Protein AF-A0A4C2EC17-F1 (afdb_monomer_lite)

pLDDT: mean 86.05, std 15.47, range [36.88, 98.62]

Radius of gyration: 19.65 Å; chains: 1; bounding box: 47×46×48 Å

Secondary structure (DSSP, 8-state):
---SS-GGG--EEEEGGGHHHHHHHHSS--GGGEEEESS--HHHHHHHHHHHHHHHH-TT-EEEE--TT-EEE-----S----S---EEE-S---SS--HHHHHHHHHHS------S-EEEEHHHHHHHHHHH-HHHHHHHHHHHHHTTSTTHHHHHHHHHHHPPP--HIIIIITT-S--EEE---SEEE---SHHHHTTTS---TT------

Structure (mmCIF, N/CA/C/O backbone):
data_AF-A0A4C2EC17-F1
#
_entry.id   AF-A0A4C2EC17-F1
#
loop_
_atom_site.group_PDB
_atom_site.id
_atom_site.type_symbol
_atom_site.label_atom_id
_atom_site.label_alt_id
_atom_site.label_comp_id
_atom_site.label_asym_id
_atom_site.label_entity_id
_atom_site.label_seq_id
_atom_site.pdbx_PDB_ins_code
_atom_site.Cartn_x
_atom_site.Cartn_y
_atom_site.Cartn_z
_atom_site.occupancy
_atom_site.B_iso_or_equiv
_atom_site.auth_seq_id
_atom_site.auth_comp_id
_atom_site.auth_asym_id
_atom_site.auth_atom_id
_atom_site.pdbx_PDB_model_num
ATOM 1 N N . VAL A 1 1 ? -9.323 18.755 -19.123 1.00 51.75 1 VAL A N 1
ATOM 2 C CA . VAL A 1 1 ? -9.368 17.295 -18.881 1.00 51.75 1 VAL A CA 1
ATOM 3 C C . VAL A 1 1 ? -10.026 17.085 -17.531 1.00 51.75 1 VAL A C 1
ATOM 5 O O . VAL A 1 1 ? -9.545 17.656 -16.562 1.00 51.75 1 VAL A O 1
ATOM 8 N N . THR A 1 2 ? -11.154 16.378 -17.462 1.00 52.53 2 THR A N 1
ATOM 9 C CA . THR A 1 2 ? -11.767 16.012 -16.174 1.00 52.53 2 THR A CA 1
ATOM 10 C C . THR A 1 2 ? -10.858 14.987 -15.490 1.00 52.53 2 THR A C 1
ATOM 12 O O . THR A 1 2 ? -10.415 14.063 -16.179 1.00 52.53 2 THR A O 1
ATOM 15 N N . PRO A 1 3 ? -10.521 15.141 -14.198 1.00 69.00 3 PRO A N 1
ATOM 16 C CA . PRO A 1 3 ? -9.648 14.192 -13.517 1.00 69.00 3 PRO A CA 1
ATOM 17 C C . PRO A 1 3 ? -10.273 12.791 -13.516 1.00 69.00 3 PRO A C 1
ATOM 19 O O . PRO A 1 3 ? -11.484 12.648 -1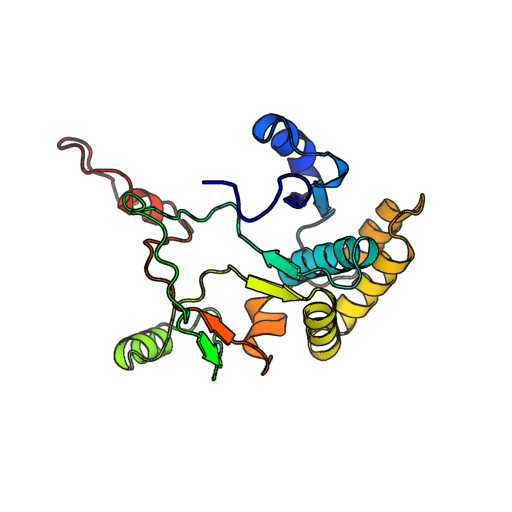3.352 1.00 69.00 3 PRO A O 1
ATOM 22 N N . LEU A 1 4 ? -9.440 11.765 -13.723 1.00 79.38 4 LEU A N 1
ATOM 23 C CA . LEU A 1 4 ? -9.872 10.362 -13.757 1.00 79.38 4 LEU A CA 1
ATOM 24 C C . LEU A 1 4 ? -10.453 9.914 -12.406 1.00 79.38 4 LEU A C 1
ATOM 26 O O . LEU A 1 4 ? -11.396 9.130 -12.372 1.00 79.38 4 LEU A O 1
ATOM 30 N N . ILE A 1 5 ? -9.898 10.435 -11.310 1.00 84.25 5 ILE A N 1
ATOM 31 C CA . ILE A 1 5 ? -10.312 10.160 -9.934 1.00 84.25 5 ILE A CA 1
ATOM 32 C C . ILE A 1 5 ? -10.918 11.442 -9.361 1.00 84.25 5 ILE A C 1
ATOM 34 O O . ILE A 1 5 ? -10.316 12.517 -9.432 1.00 84.25 5 ILE A O 1
ATOM 38 N N . LYS A 1 6 ? -12.130 11.341 -8.810 1.00 86.44 6 LYS A N 1
ATOM 39 C CA . LYS A 1 6 ? -12.780 12.458 -8.115 1.00 86.44 6 LYS A CA 1
ATOM 40 C C . LYS A 1 6 ? -12.026 12.788 -6.829 1.00 86.44 6 LYS A C 1
ATOM 42 O O . LYS A 1 6 ? -11.509 11.888 -6.178 1.00 86.44 6 LYS A O 1
ATOM 47 N N . LYS A 1 7 ? -12.030 14.060 -6.422 1.00 85.31 7 LYS A N 1
ATOM 48 C CA . LYS A 1 7 ? -11.335 14.516 -5.204 1.00 85.31 7 LYS A CA 1
ATOM 49 C C . LYS A 1 7 ? -11.776 13.769 -3.941 1.00 85.31 7 LYS A C 1
ATOM 51 O O . LYS A 1 7 ? -10.934 13.472 -3.106 1.00 85.31 7 LYS A O 1
ATOM 56 N N . GLU A 1 8 ? -13.059 13.420 -3.835 1.00 89.06 8 GLU A N 1
ATOM 57 C CA . GLU A 1 8 ? -13.610 12.638 -2.715 1.00 89.06 8 GLU A CA 1
ATOM 58 C C . GLU A 1 8 ? -12.998 11.230 -2.573 1.00 89.06 8 GLU A C 1
ATOM 60 O O . GLU A 1 8 ? -13.012 10.670 -1.481 1.00 89.06 8 GLU A O 1
ATOM 65 N N . ASN A 1 9 ? -12.391 10.700 -3.642 1.00 91.75 9 ASN A N 1
ATOM 66 C CA . ASN A 1 9 ? -11.747 9.385 -3.683 1.00 91.75 9 ASN A CA 1
ATOM 67 C C . ASN A 1 9 ? -10.211 9.476 -3.624 1.00 91.75 9 ASN A C 1
ATOM 69 O O . ASN A 1 9 ? -9.523 8.505 -3.938 1.00 91.75 9 ASN A O 1
ATOM 73 N N . ILE A 1 10 ? -9.665 10.644 -3.272 1.00 92.44 10 ILE A N 1
ATOM 74 C CA . ILE A 1 10 ? -8.232 10.830 -3.031 1.00 92.44 10 ILE A CA 1
ATOM 75 C C . ILE A 1 10 ? -7.994 10.753 -1.529 1.00 92.44 10 ILE A C 1
ATOM 77 O O . ILE A 1 10 ? -8.572 11.528 -0.765 1.00 92.44 10 ILE A O 1
ATOM 81 N N . TYR A 1 11 ? -7.122 9.828 -1.139 1.00 94.69 11 TYR A N 1
ATOM 82 C CA . TYR A 1 11 ? -6.753 9.546 0.240 1.00 94.69 11 TYR A CA 1
ATOM 83 C C . TYR A 1 11 ? -5.271 9.815 0.446 1.00 94.69 11 TYR A C 1
ATOM 85 O O . TYR A 1 11 ? -4.461 9.528 -0.433 1.00 94.69 11 TYR A O 1
ATOM 93 N N . VAL A 1 12 ? -4.925 10.343 1.616 1.00 95.00 12 VAL A N 1
ATOM 94 C CA . VAL A 1 12 ? -3.538 10.560 2.025 1.00 95.00 12 VAL A CA 1
ATOM 95 C C . VAL A 1 12 ? -3.278 9.736 3.265 1.00 95.00 12 VAL A C 1
ATOM 97 O O . VAL A 1 12 ? -4.005 9.842 4.250 1.00 95.00 12 VAL A O 1
ATOM 100 N N . VAL A 1 13 ? -2.238 8.917 3.208 1.00 95.00 13 VAL A N 1
ATOM 101 C CA . VAL A 1 13 ? -1.798 8.089 4.325 1.00 95.00 13 VAL A CA 1
ATOM 102 C C . VAL A 1 13 ? -0.466 8.638 4.785 1.00 95.00 13 VAL A C 1
ATOM 104 O O . VAL A 1 13 ? 0.431 8.847 3.973 1.00 95.00 13 VAL A O 1
ATOM 107 N N . THR A 1 14 ? -0.358 8.946 6.068 1.00 94.44 14 THR A N 1
ATOM 108 C CA . THR A 1 14 ? 0.831 9.598 6.612 1.00 94.44 14 THR A CA 1
ATOM 109 C C . THR A 1 14 ? 1.028 9.245 8.076 1.00 94.44 14 THR A C 1
ATOM 111 O O . THR A 1 14 ? 0.087 8.834 8.750 1.00 94.44 14 THR A O 1
ATOM 114 N N . ASN A 1 15 ? 2.211 9.509 8.626 1.00 92.75 15 ASN A N 1
ATOM 115 C CA . ASN A 1 15 ? 2.377 9.531 10.073 1.00 92.75 15 ASN A CA 1
ATOM 116 C C . ASN A 1 15 ? 1.493 10.620 10.719 1.00 92.75 15 ASN A C 1
ATOM 118 O O . ASN A 1 15 ? 1.342 11.721 10.170 1.00 92.75 15 ASN A O 1
ATOM 122 N N . LYS A 1 16 ? 0.940 10.315 11.900 1.00 90.44 16 LYS A N 1
ATOM 123 C CA . LYS A 1 16 ? 0.123 11.221 12.721 1.00 90.44 16 LYS A CA 1
ATOM 124 C C . LYS A 1 16 ? 0.768 12.599 12.932 1.00 90.44 16 LYS A C 1
ATOM 126 O O . LYS A 1 16 ? 0.052 13.598 12.904 1.00 90.44 16 LYS A O 1
ATOM 131 N N . GLU A 1 17 ? 2.092 12.673 13.055 1.00 91.06 17 GLU A N 1
ATOM 132 C CA . GLU A 1 17 ? 2.848 13.924 13.236 1.00 91.06 17 GLU A CA 1
ATOM 133 C C . GLU A 1 17 ? 2.733 14.902 12.053 1.00 91.06 17 GLU A C 1
ATOM 135 O O . GLU A 1 17 ? 2.845 16.116 12.231 1.00 91.06 17 GLU A O 1
ATOM 140 N N . TYR A 1 18 ? 2.480 14.404 10.839 1.00 89.56 18 TYR A N 1
ATOM 141 C CA . TYR A 1 18 ? 2.353 15.244 9.644 1.00 89.56 18 TYR A CA 1
ATOM 142 C C . TYR A 1 18 ? 0.909 15.659 9.344 1.00 89.56 18 TYR A C 1
ATOM 144 O O . TYR A 1 18 ? 0.694 16.480 8.453 1.00 89.56 18 TYR A O 1
ATOM 152 N N . LYS A 1 19 ? -0.085 15.142 10.084 1.00 89.38 19 LYS A N 1
ATOM 153 C CA . LYS A 1 19 ? -1.518 15.366 9.816 1.00 89.38 19 LYS A CA 1
ATOM 154 C C . LYS A 1 19 ? -1.858 16.848 9.648 1.00 89.38 19 LYS A C 1
ATOM 156 O O . LYS A 1 19 ? -2.549 17.218 8.701 1.00 89.38 19 LYS A O 1
ATOM 161 N N . ASP A 1 20 ? -1.367 17.694 10.548 1.00 88.50 20 ASP A N 1
ATOM 162 C CA . ASP A 1 20 ? -1.695 19.121 10.530 1.00 88.50 20 ASP A CA 1
ATOM 163 C C . ASP A 1 20 ? -0.957 19.876 9.420 1.00 88.50 20 ASP A C 1
ATOM 165 O O . ASP A 1 20 ? -1.546 20.751 8.789 1.00 88.50 20 ASP A O 1
ATOM 169 N N . LYS A 1 21 ? 0.282 19.484 9.097 1.00 88.50 21 LYS A N 1
ATOM 170 C CA . LYS A 1 21 ? 1.023 20.050 7.956 1.00 88.50 21 LYS A CA 1
ATOM 171 C C . LYS A 1 21 ? 0.325 19.739 6.634 1.00 88.50 21 LYS A C 1
ATOM 173 O O . LYS A 1 21 ? 0.105 20.641 5.834 1.00 88.50 21 LYS A O 1
ATOM 178 N N . ILE A 1 22 ? -0.120 18.495 6.455 1.00 87.25 22 ILE A N 1
ATOM 179 C CA . ILE A 1 22 ? -0.837 18.061 5.250 1.00 87.25 22 ILE A CA 1
ATOM 180 C C . ILE A 1 22 ? -2.148 18.828 5.073 1.00 87.25 22 ILE A C 1
ATOM 182 O O . ILE A 1 22 ? -2.483 19.215 3.957 1.00 87.25 22 ILE A O 1
ATOM 186 N N . LYS A 1 23 ? -2.885 19.104 6.156 1.00 85.06 23 LYS A N 1
ATOM 187 C CA . LYS A 1 23 ? -4.096 19.938 6.076 1.00 85.06 23 LYS A CA 1
ATOM 188 C C . LYS A 1 23 ? -3.791 21.351 5.580 1.00 85.06 23 LYS A C 1
ATOM 190 O O . LYS A 1 23 ? -4.560 21.886 4.786 1.00 85.06 23 LYS A O 1
ATOM 195 N N . VAL A 1 24 ? -2.684 21.941 6.036 1.00 85.62 24 VAL A N 1
ATOM 196 C CA . VAL A 1 24 ? -2.249 23.276 5.602 1.00 85.62 24 VAL A CA 1
ATOM 197 C C . VAL A 1 24 ? -1.838 23.267 4.129 1.00 85.62 24 VAL A C 1
ATOM 199 O O . VAL A 1 24 ? -2.255 24.148 3.382 1.00 85.62 24 VAL A O 1
ATOM 202 N N . GLU A 1 25 ? -1.067 22.269 3.697 1.00 86.19 25 GLU A N 1
ATOM 203 C CA . GLU A 1 25 ? -0.558 22.183 2.322 1.00 86.19 25 GLU A CA 1
ATOM 204 C C . GLU A 1 25 ? -1.642 21.815 1.302 1.00 86.19 25 GLU A C 1
ATOM 206 O O . GLU A 1 25 ? -1.700 22.395 0.218 1.00 86.19 25 GLU A O 1
ATOM 211 N N . LEU A 1 26 ? -2.526 20.871 1.640 1.00 82.62 26 LEU A N 1
ATOM 212 C CA . LEU A 1 26 ? -3.550 20.380 0.716 1.00 82.62 26 LEU A CA 1
ATOM 213 C C . LEU A 1 26 ? -4.837 21.209 0.738 1.00 82.62 26 LEU A C 1
ATOM 215 O O . LEU A 1 26 ? -5.601 21.127 -0.225 1.00 82.62 26 LEU A O 1
ATOM 219 N N . GLY A 1 27 ? -5.068 22.004 1.792 1.00 71.75 27 GLY A N 1
ATOM 220 C CA . GLY A 1 27 ? -6.112 23.029 1.947 1.00 71.75 27 GLY A CA 1
ATOM 221 C C . GLY A 1 27 ? -7.573 22.548 1.912 1.00 71.75 27 GLY A C 1
ATOM 222 O O . GLY A 1 27 ? -8.352 22.863 2.802 1.00 71.75 27 GLY A O 1
ATOM 223 N N . ASN A 1 28 ? -7.954 21.785 0.885 1.00 79.75 28 ASN A N 1
ATOM 224 C CA . ASN A 1 28 ? -9.315 21.363 0.545 1.00 79.75 28 ASN A CA 1
ATOM 225 C C . ASN A 1 28 ? -9.510 19.835 0.588 1.00 79.75 28 ASN A C 1
ATOM 227 O O . ASN A 1 28 ? -10.450 19.326 -0.025 1.00 79.75 28 ASN A O 1
ATOM 231 N N . ILE A 1 29 ? -8.613 19.083 1.231 1.00 85.19 29 ILE A N 1
ATOM 232 C CA . ILE A 1 29 ? -8.819 17.643 1.430 1.00 85.19 29 ILE A CA 1
ATOM 233 C C . ILE A 1 29 ? -9.803 17.413 2.584 1.00 85.19 29 ILE A C 1
ATOM 235 O O . ILE A 1 29 ? -9.710 18.067 3.622 1.00 85.19 29 ILE A O 1
ATOM 239 N N . ASP A 1 30 ? -10.743 16.482 2.408 1.00 89.00 30 ASP A N 1
ATOM 240 C CA . ASP A 1 30 ? -11.621 16.046 3.496 1.00 89.00 30 ASP A CA 1
ATOM 241 C C . ASP A 1 30 ? -10.758 15.444 4.624 1.00 89.00 30 ASP A C 1
ATOM 243 O O . ASP A 1 30 ? -9.965 14.534 4.358 1.00 89.00 30 ASP A O 1
ATOM 247 N N . PRO A 1 31 ? -10.877 15.903 5.884 1.00 87.81 31 PRO A N 1
ATOM 248 C CA . PRO A 1 31 ? -10.168 15.297 7.008 1.00 87.81 31 PRO A CA 1
ATOM 249 C C . PRO A 1 31 ? -10.391 13.782 7.146 1.00 87.81 31 PRO A C 1
ATOM 251 O O . PRO A 1 31 ? -9.484 13.084 7.600 1.00 87.81 31 PRO A O 1
ATOM 254 N N . ASN A 1 32 ? -11.548 13.265 6.715 1.00 88.94 32 ASN A N 1
ATOM 255 C CA . ASN A 1 32 ? -11.872 11.833 6.701 1.00 88.94 32 ASN A CA 1
ATOM 256 C C . ASN A 1 32 ? -11.122 11.043 5.618 1.00 88.94 32 ASN A C 1
ATOM 258 O O . ASN A 1 32 ? -11.180 9.806 5.605 1.00 88.94 32 ASN A O 1
ATOM 262 N N . ASN A 1 33 ? -10.437 11.744 4.711 1.00 93.50 33 ASN A N 1
ATOM 263 C CA . ASN A 1 33 ? -9.577 11.169 3.685 1.00 93.50 33 ASN A CA 1
ATOM 264 C C . ASN A 1 33 ? -8.093 11.167 4.082 1.00 93.50 33 ASN A C 1
ATOM 266 O O . ASN A 1 33 ? -7.257 10.716 3.301 1.00 93.50 33 ASN A O 1
ATOM 270 N N . ILE A 1 34 ? -7.757 11.641 5.286 1.00 93.69 34 ILE A N 1
ATOM 271 C CA . ILE A 1 34 ? -6.401 11.568 5.832 1.00 93.69 34 ILE A CA 1
ATOM 272 C C . ILE A 1 34 ? -6.339 10.406 6.823 1.00 93.69 34 ILE A C 1
ATOM 274 O O . ILE A 1 34 ? -6.852 10.495 7.941 1.00 93.69 34 ILE A O 1
ATOM 278 N N . PHE A 1 35 ? -5.700 9.313 6.422 1.00 95.00 35 PHE A N 1
ATOM 279 C CA . PHE A 1 35 ? -5.433 8.177 7.294 1.00 95.00 35 PHE A CA 1
ATOM 280 C C . PHE A 1 35 ? -4.095 8.387 7.993 1.00 95.00 35 PHE A C 1
ATOM 282 O O . PHE A 1 35 ? -3.075 8.640 7.356 1.00 95.00 35 PHE A O 1
ATOM 289 N N . THR A 1 36 ? -4.102 8.305 9.319 1.00 94.75 36 THR A N 1
ATOM 290 C CA . THR A 1 36 ? -2.893 8.495 10.117 1.00 94.75 36 THR A CA 1
ATOM 291 C C . THR A 1 36 ? -2.369 7.177 10.643 1.00 94.75 36 THR A C 1
ATOM 293 O O . THR A 1 36 ? -3.087 6.454 11.329 1.00 94.75 36 THR A O 1
ATOM 296 N N . GLU A 1 37 ? -1.102 6.912 10.369 1.00 96.25 37 GLU A N 1
ATOM 297 C CA . GLU A 1 37 ? -0.340 5.826 10.959 1.00 96.25 37 GLU A CA 1
ATOM 298 C C . GLU A 1 37 ? 0.297 6.313 12.267 1.00 96.25 37 GLU A C 1
ATOM 300 O O . GLU A 1 37 ? 0.905 7.391 12.291 1.00 96.25 37 GLU A O 1
ATOM 305 N N . PRO A 1 38 ? 0.181 5.552 13.364 1.00 95.62 38 PRO A N 1
ATOM 306 C CA . PRO A 1 38 ? 0.780 5.946 14.635 1.00 95.62 38 PRO A CA 1
ATOM 307 C C . PRO A 1 38 ? 2.299 5.763 14.653 1.00 95.62 38 PRO A C 1
ATOM 309 O O . PRO A 1 38 ? 3.005 6.445 15.390 1.00 95.62 38 PRO A O 1
ATOM 312 N N . GLN A 1 39 ? 2.812 4.843 13.837 1.00 94.31 39 GLN A N 1
ATOM 313 C CA . GLN A 1 39 ? 4.228 4.520 13.712 1.00 94.31 39 GLN A CA 1
ATOM 314 C C . GLN A 1 39 ? 4.528 4.164 12.257 1.00 94.31 39 GLN A C 1
ATOM 316 O O . GLN A 1 39 ? 3.678 3.595 11.574 1.00 94.31 39 GLN A O 1
ATOM 321 N N . ASN A 1 40 ? 5.745 4.452 11.791 1.00 93.69 40 ASN A N 1
ATOM 322 C CA . ASN A 1 40 ? 6.182 3.971 10.484 1.00 93.69 40 ASN A CA 1
ATOM 323 C C . ASN A 1 40 ? 6.462 2.459 10.562 1.00 93.69 40 ASN A C 1
ATOM 325 O O . ASN A 1 40 ? 7.351 2.025 11.296 1.00 93.69 40 ASN A O 1
ATOM 329 N N . LYS A 1 41 ? 5.682 1.671 9.814 1.00 95.81 41 LYS A N 1
ATOM 330 C CA . LYS A 1 41 ? 5.791 0.207 9.706 1.00 95.81 41 LYS A CA 1
ATOM 331 C C . LYS A 1 41 ? 5.938 -0.245 8.251 1.00 95.81 41 LYS A C 1
ATOM 333 O O . LYS A 1 41 ? 5.503 -1.347 7.906 1.00 95.81 41 LYS A O 1
ATOM 338 N N . GLU A 1 42 ? 6.570 0.593 7.428 1.00 95.38 42 GLU A N 1
ATOM 339 C CA . GLU A 1 42 ? 6.826 0.364 6.002 1.00 95.38 42 GLU A CA 1
ATOM 340 C C . GLU A 1 42 ? 5.555 0.238 5.134 1.00 95.38 42 GLU A C 1
ATOM 342 O O . GLU A 1 42 ? 4.411 0.292 5.595 1.00 95.38 42 GLU A O 1
ATOM 347 N N . THR A 1 43 ? 5.758 0.092 3.822 1.00 96.19 43 THR A N 1
ATOM 348 C CA . THR A 1 43 ? 4.696 0.237 2.816 1.00 96.19 43 THR A CA 1
ATOM 349 C C . THR A 1 43 ? 3.646 -0.875 2.826 1.00 96.19 43 THR A C 1
ATOM 351 O O . THR A 1 43 ? 2.500 -0.610 2.463 1.00 96.19 43 THR A O 1
ATOM 354 N N . ALA A 1 44 ? 3.965 -2.103 3.263 1.00 97.56 44 ALA A N 1
ATOM 355 C CA . ALA A 1 44 ? 2.957 -3.169 3.317 1.00 97.56 44 ALA A CA 1
ATOM 356 C C . ALA A 1 44 ? 1.862 -2.863 4.347 1.00 97.56 44 ALA A C 1
ATOM 358 O O . ALA A 1 44 ? 0.682 -3.104 4.085 1.00 97.56 44 ALA A O 1
ATOM 359 N N . THR A 1 45 ? 2.251 -2.301 5.494 1.00 97.94 45 THR A N 1
ATOM 360 C CA . TH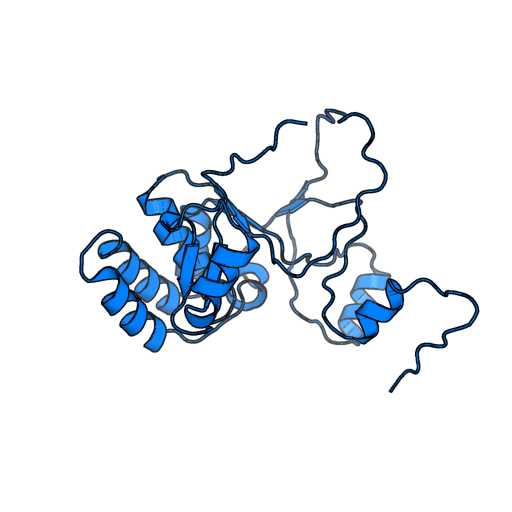R A 1 45 ? 1.326 -1.922 6.567 1.00 97.94 45 THR A CA 1
ATOM 361 C C . THR A 1 45 ? 0.461 -0.742 6.144 1.00 97.94 45 THR A C 1
ATOM 363 O O . THR A 1 45 ? -0.760 -0.820 6.251 1.00 97.94 45 THR A O 1
ATOM 366 N N . CYS A 1 46 ? 1.073 0.292 5.562 1.00 97.62 46 CYS A N 1
ATOM 367 C CA . CYS A 1 46 ? 0.385 1.469 5.031 1.00 97.62 46 CYS A CA 1
ATOM 368 C C . CYS A 1 46 ? -0.685 1.100 3.979 1.00 97.62 46 CYS A C 1
ATOM 370 O O . CYS A 1 46 ? -1.851 1.508 4.071 1.00 97.62 46 CYS A O 1
ATOM 372 N N . ILE A 1 47 ? -0.322 0.250 3.008 1.00 98.06 47 ILE A N 1
ATOM 373 C CA . ILE A 1 47 ? -1.253 -0.250 1.982 1.00 98.06 47 ILE A CA 1
ATOM 374 C C . ILE A 1 47 ? -2.337 -1.128 2.613 1.00 98.06 47 ILE A C 1
ATOM 376 O O . ILE A 1 47 ? -3.508 -1.003 2.256 1.00 98.06 47 ILE A O 1
ATOM 380 N N . GLY A 1 48 ? -1.970 -1.990 3.564 1.00 98.19 48 GLY A N 1
ATOM 381 C CA . GLY A 1 48 ? -2.905 -2.849 4.285 1.00 98.19 48 GLY A CA 1
ATOM 382 C C . GLY A 1 48 ? -3.952 -2.065 5.080 1.00 98.19 48 GLY A C 1
ATOM 383 O O . GLY A 1 48 ? -5.144 -2.344 4.944 1.00 98.19 48 GLY A O 1
ATOM 384 N N . LEU A 1 49 ? -3.528 -1.054 5.848 1.00 98.25 49 LEU A N 1
ATOM 385 C CA . LEU A 1 49 ? -4.415 -0.162 6.603 1.00 98.25 49 LEU A CA 1
ATOM 386 C C . LEU A 1 49 ? -5.385 0.560 5.661 1.00 98.25 49 LEU A C 1
ATOM 388 O O . LEU A 1 49 ? -6.588 0.643 5.915 1.00 98.25 49 LEU A O 1
ATOM 392 N N . SER A 1 50 ? -4.862 1.052 4.540 1.00 98.00 50 SER A N 1
ATOM 393 C CA . SER A 1 50 ? -5.666 1.716 3.515 1.00 98.00 50 SER A CA 1
ATOM 394 C C . SER A 1 50 ? -6.691 0.768 2.901 1.00 98.00 50 SER A C 1
ATOM 396 O O . SER A 1 50 ? -7.852 1.140 2.744 1.00 98.00 50 SER A O 1
ATOM 398 N N . ALA A 1 51 ? -6.295 -0.475 2.614 1.00 98.31 51 ALA A N 1
ATOM 399 C CA . ALA A 1 51 ? -7.183 -1.487 2.060 1.00 98.31 51 ALA A CA 1
ATOM 400 C C . ALA A 1 51 ? -8.339 -1.815 3.009 1.00 98.31 51 ALA A C 1
ATOM 402 O O . ALA A 1 51 ? -9.482 -1.828 2.562 1.00 98.31 51 ALA A O 1
ATOM 403 N N . VAL A 1 52 ? -8.088 -2.013 4.309 1.00 98.12 52 VAL A N 1
ATOM 404 C CA . VAL A 1 52 ? -9.173 -2.297 5.268 1.00 98.12 52 VAL A CA 1
ATOM 405 C C . VAL A 1 52 ? -10.118 -1.106 5.450 1.00 98.12 52 VAL A C 1
ATOM 407 O O . VAL A 1 52 ? -11.335 -1.293 5.482 1.00 98.12 52 VAL A O 1
ATOM 410 N N . LYS A 1 53 ? -9.589 0.125 5.487 1.00 97.25 53 LYS A N 1
ATOM 411 C CA . LYS A 1 53 ? -10.398 1.352 5.579 1.00 97.25 53 LYS A CA 1
ATOM 412 C C . LYS A 1 53 ? -11.268 1.575 4.351 1.00 97.25 53 LYS A C 1
ATOM 414 O O . LYS A 1 53 ? -12.433 1.943 4.492 1.00 97.25 53 LYS A O 1
ATOM 419 N N . LEU A 1 54 ? -10.727 1.341 3.159 1.00 96.62 54 LEU A N 1
ATOM 420 C CA . LEU A 1 54 ? -11.481 1.486 1.918 1.00 96.62 54 LEU A CA 1
ATOM 421 C C . LEU A 1 54 ? -12.496 0.362 1.738 1.00 96.62 54 LEU A C 1
ATOM 423 O O . LEU A 1 54 ? -13.626 0.651 1.366 1.00 96.62 54 LEU A O 1
ATOM 427 N N . LEU A 1 55 ? -12.154 -0.878 2.096 1.00 96.00 55 LEU A N 1
ATOM 428 C CA . LEU A 1 55 ? -13.070 -2.015 1.985 1.00 96.00 55 LEU A CA 1
ATOM 429 C C . LEU A 1 55 ? -14.314 -1.863 2.877 1.00 96.00 55 LEU A C 1
ATOM 431 O O . LEU A 1 55 ? -15.400 -2.290 2.500 1.00 96.00 55 LEU A O 1
ATOM 435 N N .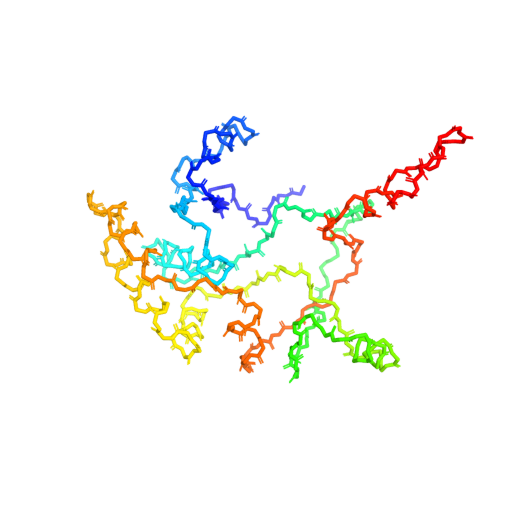 LYS A 1 56 ? -14.177 -1.210 4.042 1.00 94.62 56 LYS A N 1
ATOM 436 C CA . LYS A 1 56 ? -15.313 -0.879 4.923 1.00 94.62 56 LYS A CA 1
ATOM 437 C C . LYS A 1 56 ? -16.286 0.114 4.269 1.00 94.62 56 LYS A C 1
ATOM 439 O O . LYS A 1 56 ? -17.470 0.111 4.591 1.00 94.62 56 LYS A O 1
ATOM 444 N N . ARG A 1 57 ? -15.784 0.975 3.376 1.00 93.12 57 ARG A N 1
ATOM 445 C CA . ARG A 1 57 ? -16.562 2.005 2.666 1.00 93.12 57 ARG A CA 1
ATOM 446 C C . ARG A 1 57 ? -17.137 1.486 1.349 1.00 93.12 57 ARG A C 1
ATOM 448 O O . ARG A 1 57 ? -18.262 1.828 1.004 1.00 93.12 57 ARG A O 1
ATOM 455 N N . ASP A 1 58 ? -16.364 0.677 0.634 1.00 94.56 58 ASP A N 1
ATOM 456 C CA . ASP A 1 58 ? -16.705 0.100 -0.660 1.00 94.56 58 ASP A CA 1
ATOM 457 C C . ASP A 1 58 ? -16.123 -1.318 -0.766 1.00 94.56 58 ASP A C 1
ATOM 459 O O . ASP A 1 58 ? -14.907 -1.512 -0.832 1.00 94.56 58 ASP A O 1
ATOM 463 N N . GLY A 1 59 ? -17.006 -2.320 -0.801 1.00 93.44 59 GLY A N 1
ATOM 464 C CA . GLY A 1 59 ? -16.624 -3.733 -0.881 1.00 93.44 59 GLY A CA 1
ATOM 465 C C . GLY A 1 59 ? -15.895 -4.116 -2.174 1.00 93.44 59 GLY A C 1
ATOM 466 O O . GLY A 1 59 ? -15.193 -5.127 -2.192 1.00 93.44 59 GLY A O 1
ATOM 467 N N . ASP A 1 60 ? -16.007 -3.296 -3.223 1.00 93.81 60 ASP A N 1
ATOM 468 C CA . ASP A 1 60 ? -15.362 -3.502 -4.522 1.00 93.81 60 ASP A CA 1
ATOM 469 C C . ASP A 1 60 ? -14.201 -2.519 -4.771 1.00 93.81 60 ASP A C 1
ATOM 471 O O . ASP A 1 60 ? -13.712 -2.398 -5.900 1.00 93.81 60 ASP A O 1
ATOM 475 N N . ALA A 1 61 ? -13.718 -1.845 -3.718 1.00 95.88 61 ALA A N 1
ATOM 476 C CA . ALA A 1 61 ? -12.708 -0.797 -3.813 1.00 95.88 61 ALA A CA 1
ATOM 477 C C . ALA A 1 61 ? -11.472 -1.212 -4.634 1.00 95.88 61 ALA A C 1
ATOM 479 O O . ALA A 1 61 ? -10.779 -2.198 -4.344 1.00 95.88 61 ALA A O 1
ATOM 480 N N . VAL A 1 62 ? -11.145 -0.382 -5.629 1.00 95.94 62 VAL A N 1
ATOM 481 C CA . VAL A 1 62 ? -9.882 -0.423 -6.373 1.00 95.94 62 VAL A CA 1
ATOM 482 C C . VAL A 1 62 ? -9.023 0.758 -5.942 1.00 95.94 62 VAL A C 1
ATOM 484 O O . VAL A 1 62 ? -9.432 1.913 -6.016 1.00 95.94 62 VAL A O 1
ATOM 487 N N . MET A 1 63 ? -7.812 0.451 -5.500 1.00 96.50 63 MET A N 1
ATOM 488 C CA . MET A 1 63 ? -6.842 1.392 -4.970 1.00 96.50 63 MET A CA 1
ATOM 489 C C . MET A 1 63 ? -5.759 1.663 -6.001 1.00 96.50 63 MET A C 1
ATOM 491 O O . MET A 1 63 ? -5.179 0.724 -6.547 1.00 96.50 63 MET A O 1
ATOM 495 N N . VAL A 1 64 ? -5.447 2.939 -6.205 1.00 95.81 64 VAL A N 1
ATOM 496 C CA . VAL A 1 64 ? -4.240 3.382 -6.906 1.00 95.81 64 VAL A CA 1
ATOM 497 C C . VAL A 1 64 ? -3.294 3.943 -5.851 1.00 95.81 64 VAL A C 1
ATOM 499 O O . VAL A 1 64 ? -3.609 4.939 -5.206 1.00 95.81 64 VAL A O 1
ATOM 502 N N . VAL A 1 65 ? -2.169 3.268 -5.641 1.00 96.25 65 VAL A N 1
ATOM 503 C CA . VAL A 1 65 ? -1.156 3.626 -4.646 1.00 96.25 65 VAL A CA 1
ATOM 504 C C . VAL A 1 65 ? -0.047 4.392 -5.352 1.00 96.25 65 VAL A C 1
ATOM 506 O O . VAL A 1 65 ? 0.588 3.854 -6.259 1.00 96.25 65 VAL A O 1
ATOM 509 N N . LEU A 1 66 ? 0.163 5.641 -4.938 1.00 93.31 66 LEU A N 1
ATOM 510 C CA . LEU A 1 66 ? 1.140 6.561 -5.517 1.00 93.31 66 LEU A CA 1
ATOM 511 C C . LEU A 1 66 ? 2.019 7.133 -4.397 1.00 93.31 66 LEU A C 1
ATOM 513 O O . LEU A 1 66 ? 1.469 7.738 -3.473 1.00 93.31 66 LEU A O 1
ATOM 517 N N . PRO A 1 67 ? 3.349 6.972 -4.464 1.00 91.62 67 PRO A N 1
ATOM 518 C CA . PRO A 1 67 ? 4.264 7.696 -3.586 1.00 91.62 67 PRO A CA 1
ATOM 519 C C . PRO A 1 67 ? 4.187 9.206 -3.839 1.00 91.62 67 PRO A C 1
ATOM 521 O O . PRO A 1 67 ? 3.982 9.646 -4.973 1.00 91.62 67 PRO A O 1
ATOM 524 N N . SER A 1 68 ? 4.306 10.002 -2.778 1.00 86.62 68 SER A N 1
ATOM 525 C CA . SER A 1 68 ? 4.134 11.462 -2.832 1.00 86.62 68 SER A CA 1
ATOM 526 C C . SER A 1 68 ? 5.387 12.227 -3.268 1.00 86.62 68 SER A C 1
ATOM 528 O O . SER A 1 68 ? 5.315 13.428 -3.504 1.00 86.62 68 SER A O 1
ATOM 530 N N . ASP A 1 69 ? 6.527 11.549 -3.327 1.00 82.75 69 ASP A N 1
ATOM 531 C CA . ASP A 1 69 ? 7.875 12.088 -3.525 1.00 82.75 69 ASP A CA 1
ATOM 532 C C . ASP A 1 69 ? 8.453 11.804 -4.921 1.00 82.75 69 ASP A C 1
ATOM 534 O O . ASP A 1 69 ? 9.582 12.187 -5.217 1.00 82.75 69 ASP A O 1
ATOM 538 N N . HIS A 1 70 ? 7.669 11.194 -5.811 1.00 84.44 70 HIS A N 1
ATOM 539 C CA . HIS A 1 70 ? 8.076 10.979 -7.197 1.00 84.44 70 HIS A CA 1
ATOM 540 C C . HIS A 1 70 ? 7.888 12.226 -8.056 1.00 84.44 70 HIS A C 1
ATOM 542 O O . HIS A 1 70 ? 6.879 12.931 -7.965 1.00 84.44 70 HIS A O 1
ATOM 548 N N . HIS A 1 71 ? 8.818 12.422 -8.990 1.00 79.38 71 HIS A N 1
ATOM 549 C CA . HIS A 1 71 ? 8.687 13.425 -10.039 1.00 79.38 71 HIS A CA 1
ATOM 550 C C . HIS A 1 71 ? 8.344 12.757 -11.366 1.00 79.38 71 HIS A C 1
ATOM 552 O O . HIS A 1 71 ? 9.050 11.869 -11.845 1.00 79.38 71 HIS A O 1
ATOM 558 N N . ILE A 1 72 ? 7.222 13.178 -11.947 1.00 78.00 72 ILE A N 1
ATOM 559 C CA . ILE A 1 72 ? 6.733 12.700 -13.240 1.00 78.00 72 ILE A CA 1
ATOM 560 C C . ILE A 1 72 ? 6.609 13.912 -14.153 1.00 78.00 72 ILE A C 1
ATOM 562 O O . ILE A 1 72 ? 5.745 14.771 -13.949 1.00 78.00 72 ILE A O 1
ATOM 566 N N . GLU A 1 73 ? 7.460 13.978 -15.174 1.00 72.75 73 GLU A N 1
ATOM 567 C CA . GLU A 1 73 ? 7.372 15.032 -16.179 1.00 72.75 73 GLU A CA 1
ATOM 568 C C . GLU A 1 73 ? 6.401 14.623 -17.274 1.00 72.75 73 GLU A C 1
ATOM 570 O O . GLU A 1 73 ? 6.542 13.585 -17.922 1.00 72.75 73 GLU A O 1
ATOM 575 N N . ASN A 1 74 ? 5.416 15.482 -17.512 1.00 62.19 74 ASN A N 1
ATOM 576 C CA . ASN A 1 74 ? 4.614 15.398 -18.714 1.00 62.19 74 ASN A CA 1
ATOM 577 C C . ASN A 1 74 ? 5.283 16.262 -19.784 1.00 62.19 74 ASN A C 1
ATOM 579 O O . ASN A 1 74 ? 5.238 17.492 -19.701 1.00 62.19 74 ASN A O 1
ATOM 583 N N . GLU A 1 75 ? 5.819 15.646 -20.841 1.00 53.69 75 GLU A N 1
ATOM 584 C CA . GLU A 1 75 ? 5.886 16.362 -22.117 1.00 53.69 75 GLU A CA 1
ATOM 585 C C . GLU A 1 75 ? 4.477 16.882 -22.445 1.00 53.69 75 GLU A C 1
ATOM 587 O O . GLU A 1 75 ? 3.485 16.247 -22.074 1.00 53.69 75 GLU A O 1
ATOM 592 N N . LYS A 1 76 ? 4.372 18.058 -23.087 1.00 52.69 76 LYS A N 1
ATOM 593 C CA . LYS A 1 76 ? 3.095 18.707 -23.444 1.00 52.69 76 LYS A CA 1
ATOM 594 C C . LYS A 1 76 ? 2.073 17.657 -23.886 1.00 52.69 76 LYS A C 1
ATOM 596 O O . LYS A 1 76 ? 2.163 17.151 -25.002 1.00 52.69 76 LYS A O 1
ATOM 601 N N . MET A 1 77 ? 1.117 17.337 -23.009 1.00 52.81 77 MET A N 1
ATOM 602 C CA . MET A 1 77 ? 0.145 16.282 -23.277 1.00 52.81 77 MET A CA 1
ATOM 603 C C . MET A 1 77 ? -0.629 16.652 -24.542 1.00 52.81 77 MET A C 1
ATOM 605 O O . MET A 1 77 ? -1.420 17.598 -24.546 1.00 52.81 77 MET A O 1
ATOM 609 N N . GLY A 1 78 ? -0.382 15.917 -25.626 1.00 56.47 78 GLY A N 1
ATOM 610 C CA . GLY A 1 78 ? -1.212 15.973 -26.821 1.00 56.47 78 GLY A CA 1
ATOM 611 C C . GLY A 1 78 ? -2.653 15.539 -26.514 1.00 56.47 78 GLY A C 1
ATOM 612 O O . GLY A 1 78 ? -2.965 15.119 -25.394 1.00 56.47 78 GLY A O 1
ATOM 613 N N . PRO A 1 79 ? -3.572 15.623 -27.490 1.00 56.94 79 PRO A N 1
ATOM 614 C CA . PRO A 1 79 ? -4.919 15.096 -27.307 1.00 56.94 79 PRO A CA 1
ATOM 615 C C . PRO A 1 79 ? -4.852 13.625 -26.879 1.00 56.94 79 PRO A C 1
ATOM 617 O O . PRO A 1 79 ? -4.095 12.838 -27.446 1.00 56.94 79 PRO A O 1
ATOM 620 N N . ARG A 1 80 ? -5.651 13.254 -25.871 1.00 58.50 80 ARG A N 1
ATOM 621 C CA . ARG A 1 80 ? -5.759 11.871 -25.394 1.00 58.50 80 ARG A CA 1
ATOM 622 C C . ARG A 1 80 ? -6.142 10.970 -26.568 1.00 58.50 80 ARG A C 1
ATOM 624 O O . ARG A 1 80 ? -7.282 11.012 -27.024 1.00 58.50 80 ARG A O 1
ATOM 631 N N . ILE A 1 81 ? -5.213 10.136 -27.020 1.00 60.28 81 ILE A N 1
ATOM 632 C CA . ILE A 1 81 ? -5.510 9.078 -27.982 1.00 60.28 81 ILE A CA 1
ATOM 633 C C . ILE A 1 81 ? -6.146 7.931 -27.191 1.00 60.28 81 ILE A C 1
ATOM 635 O O . ILE A 1 81 ? -5.529 7.386 -26.276 1.00 60.28 81 ILE A O 1
ATOM 639 N N . GLN A 1 82 ? -7.394 7.575 -27.502 1.00 53.34 82 GLN A N 1
ATOM 640 C CA . GLN A 1 82 ? -7.973 6.307 -27.050 1.00 53.34 82 GLN A CA 1
ATOM 641 C C . GLN A 1 82 ? -7.294 5.179 -27.837 1.00 53.34 82 GLN A C 1
ATOM 643 O O . GLN A 1 82 ? -7.796 4.740 -28.865 1.00 53.34 82 GLN A O 1
ATOM 648 N N . SER A 1 83 ? -6.114 4.751 -27.386 1.00 57.09 83 SER A N 1
ATOM 649 C CA . SER A 1 83 ? -5.556 3.469 -27.814 1.00 57.09 83 SER A CA 1
ATOM 650 C C . SER A 1 83 ? -6.375 2.356 -27.169 1.00 57.09 83 SER A C 1
ATOM 652 O O . SER A 1 83 ? -6.641 2.392 -25.966 1.00 57.09 83 SER A O 1
ATOM 654 N N . SER A 1 84 ? -6.786 1.384 -27.976 1.00 57.00 84 SER A N 1
ATOM 655 C CA . SER A 1 84 ? -7.609 0.250 -27.564 1.00 57.00 84 SER A CA 1
ATOM 656 C C . SER A 1 84 ? -6.857 -0.789 -26.725 1.00 57.00 84 SER A C 1
ATOM 658 O O . SER A 1 84 ? -7.513 -1.608 -26.090 1.00 57.00 84 SER A O 1
ATOM 660 N N . GLU A 1 85 ? -5.522 -0.743 -26.646 1.00 69.50 85 GLU A N 1
ATOM 661 C CA . GLU A 1 85 ? -4.744 -1.662 -25.806 1.00 69.50 85 GLU A CA 1
ATOM 662 C C . GLU A 1 85 ? -3.557 -0.946 -25.145 1.00 69.50 85 GLU A C 1
ATOM 664 O O . GLU A 1 85 ? -2.724 -0.325 -25.807 1.00 69.50 85 GLU A O 1
ATOM 669 N N . ILE A 1 86 ? -3.493 -1.022 -23.813 1.00 75.56 86 ILE A N 1
ATOM 670 C CA . ILE A 1 86 ? -2.332 -0.609 -23.021 1.00 75.56 86 ILE A CA 1
ATOM 671 C C . ILE A 1 86 ? -1.419 -1.838 -22.898 1.00 75.56 86 ILE A C 1
ATOM 673 O O . ILE A 1 86 ? -1.880 -2.856 -22.365 1.00 75.56 86 ILE A O 1
ATOM 677 N N . PRO A 1 87 ? -0.150 -1.783 -23.351 1.00 80.12 87 PRO A N 1
ATOM 678 C CA . PRO A 1 87 ? 0.772 -2.911 -23.256 1.00 80.12 87 PRO A CA 1
ATOM 679 C C . PRO A 1 87 ? 0.889 -3.426 -21.817 1.00 80.12 87 PRO A C 1
ATOM 681 O O . PRO A 1 87 ? 1.455 -2.763 -20.945 1.00 80.12 87 PRO A O 1
ATOM 684 N N . THR A 1 88 ? 0.338 -4.617 -21.581 1.00 87.25 88 THR A N 1
ATOM 685 C CA . THR A 1 88 ? 0.243 -5.242 -20.259 1.00 87.25 88 THR A CA 1
ATOM 686 C C . THR A 1 88 ? 0.907 -6.610 -20.295 1.00 87.25 88 THR A C 1
ATOM 688 O O . THR A 1 88 ? 0.581 -7.448 -21.135 1.00 87.25 88 THR A O 1
ATOM 691 N N . TYR A 1 89 ? 1.823 -6.856 -19.362 1.00 90.44 89 TYR A N 1
ATOM 692 C CA . TYR A 1 89 ? 2.611 -8.084 -19.304 1.00 90.44 89 TYR A CA 1
ATOM 693 C C . TYR A 1 89 ? 2.413 -8.775 -17.962 1.00 90.44 89 TYR A C 1
ATOM 695 O O . TYR A 1 89 ? 2.365 -8.130 -16.916 1.00 90.44 89 TYR A O 1
ATOM 703 N N . LYS A 1 90 ? 2.332 -10.107 -17.965 1.00 93.38 90 LYS A N 1
ATOM 704 C CA . LYS A 1 90 ? 2.364 -10.874 -16.718 1.00 93.38 90 LYS A CA 1
ATOM 705 C C . LYS A 1 90 ? 3.781 -10.850 -16.148 1.00 93.38 90 LYS A C 1
ATOM 707 O O . LYS A 1 90 ? 4.735 -11.166 -16.858 1.00 93.38 90 LYS A O 1
ATOM 712 N N . VAL A 1 91 ? 3.920 -10.520 -14.866 1.00 93.56 91 VAL A N 1
ATOM 713 C CA . VAL A 1 91 ? 5.229 -10.487 -14.204 1.00 93.56 91 VAL A CA 1
ATOM 714 C C . VAL A 1 91 ? 5.720 -11.920 -13.994 1.00 93.56 91 VAL A C 1
ATOM 716 O O . VAL A 1 91 ? 5.092 -12.708 -13.288 1.00 93.56 91 VAL A O 1
ATOM 719 N N . ALA A 1 92 ? 6.848 -12.265 -14.619 1.00 92.56 92 ALA A N 1
ATOM 720 C CA . ALA A 1 92 ? 7.481 -13.575 -14.455 1.00 92.56 92 ALA A CA 1
ATOM 721 C C . ALA A 1 92 ? 8.275 -13.669 -13.143 1.00 92.56 92 ALA A C 1
ATOM 723 O O . ALA A 1 92 ? 8.269 -14.704 -12.476 1.00 92.56 92 ALA A O 1
ATOM 724 N N . ARG A 1 93 ? 8.958 -12.580 -12.777 1.00 91.75 93 ARG A N 1
ATOM 725 C CA . ARG A 1 93 ? 9.726 -12.442 -11.540 1.00 91.75 93 ARG A CA 1
ATOM 726 C C . ARG A 1 93 ? 9.781 -10.974 -11.140 1.00 91.75 93 ARG A C 1
ATOM 728 O O . ARG A 1 93 ? 9.952 -10.115 -11.999 1.00 91.75 93 ARG A O 1
ATOM 735 N N . PHE A 1 94 ? 9.692 -10.723 -9.841 1.00 94.06 94 PHE A N 1
ATOM 736 C CA . PHE A 1 94 ? 9.942 -9.425 -9.230 1.00 94.06 94 PHE A CA 1
ATOM 737 C C . PHE A 1 94 ? 11.202 -9.540 -8.363 1.00 94.06 94 PHE A C 1
ATOM 739 O O . PHE A 1 94 ? 11.411 -10.564 -7.708 1.00 94.06 94 PHE A O 1
ATOM 746 N N . THR A 1 95 ? 12.080 -8.542 -8.400 1.00 91.12 95 THR A N 1
ATOM 747 C CA . THR A 1 95 ? 13.340 -8.542 -7.643 1.00 91.12 95 THR A CA 1
ATOM 748 C C . THR A 1 95 ? 13.546 -7.165 -7.038 1.00 91.12 95 THR A C 1
ATOM 750 O O . THR A 1 95 ? 13.736 -6.199 -7.769 1.00 91.12 95 THR A O 1
ATOM 753 N N . GLU A 1 96 ? 13.498 -7.100 -5.712 1.00 89.62 96 GLU A N 1
ATOM 754 C CA . GLU A 1 96 ? 13.686 -5.870 -4.951 1.00 89.62 96 GLU A CA 1
ATOM 755 C C . GLU A 1 96 ? 15.179 -5.650 -4.691 1.00 89.62 96 GLU A C 1
ATOM 757 O O . GLU A 1 96 ? 15.850 -6.540 -4.167 1.00 89.62 96 GLU A O 1
ATOM 762 N N . LYS A 1 97 ? 15.691 -4.472 -5.071 1.00 87.31 97 LYS A N 1
ATOM 763 C CA . LYS A 1 97 ? 17.072 -4.010 -4.810 1.00 87.31 97 LYS A CA 1
ATOM 764 C C . LYS A 1 97 ? 18.149 -5.082 -5.094 1.00 87.31 97 LYS A C 1
ATOM 766 O O . LYS A 1 97 ? 18.827 -5.542 -4.170 1.00 87.31 97 LYS A O 1
ATOM 771 N N . PRO A 1 98 ? 18.324 -5.504 -6.365 1.00 89.19 98 PRO A N 1
ATOM 772 C CA . PRO A 1 98 ? 19.340 -6.488 -6.727 1.00 89.19 98 PRO A CA 1
ATOM 773 C C . PRO A 1 98 ? 20.757 -5.974 -6.444 1.00 89.19 98 PRO A C 1
ATOM 775 O O . PRO A 1 98 ? 21.020 -4.772 -6.451 1.00 89.19 98 PRO A O 1
ATOM 778 N N . ASN A 1 99 ? 21.704 -6.898 -6.272 1.00 92.12 99 ASN A N 1
ATOM 779 C CA . ASN A 1 99 ? 23.119 -6.535 -6.248 1.00 92.12 99 ASN A CA 1
ATOM 780 C C . ASN A 1 99 ? 23.594 -6.047 -7.634 1.00 92.12 99 ASN A C 1
ATOM 782 O O . ASN A 1 99 ? 22.932 -6.255 -8.654 1.00 92.12 99 ASN A O 1
ATOM 786 N N . VAL A 1 100 ? 24.772 -5.418 -7.675 1.00 92.06 100 VAL A N 1
ATOM 787 C CA . VAL A 1 100 ? 25.321 -4.783 -8.887 1.00 92.06 100 VAL A CA 1
ATOM 788 C C . VAL A 1 100 ? 25.472 -5.760 -10.059 1.00 92.06 100 VAL A C 1
ATOM 790 O O . VAL A 1 100 ? 25.251 -5.379 -11.207 1.00 92.06 100 VAL A O 1
ATOM 793 N N . GLU A 1 101 ? 25.843 -7.012 -9.799 1.00 92.81 101 GLU A N 1
ATOM 794 C CA . GLU A 1 101 ? 26.029 -8.028 -10.843 1.00 92.81 101 GLU A CA 1
ATOM 795 C C . GLU A 1 101 ? 24.692 -8.413 -11.483 1.00 92.81 101 GLU A C 1
ATOM 797 O O . GLU A 1 101 ? 24.563 -8.422 -12.708 1.00 92.81 101 GLU A O 1
ATOM 802 N N . VAL A 1 102 ? 23.673 -8.642 -10.653 1.00 90.50 102 VAL A N 1
ATOM 803 C CA . VAL A 1 102 ? 22.311 -8.953 -11.096 1.00 90.50 102 VAL A CA 1
ATOM 804 C C . VAL A 1 102 ? 21.689 -7.761 -11.832 1.00 90.50 102 VAL A C 1
ATOM 806 O O . VAL A 1 102 ? 21.059 -7.947 -12.871 1.00 90.50 102 VAL A O 1
ATOM 809 N N . ALA A 1 103 ? 21.910 -6.532 -11.356 1.00 90.94 103 ALA A N 1
ATOM 810 C CA . ALA A 1 103 ? 21.431 -5.325 -12.029 1.00 90.94 103 ALA A CA 1
ATOM 811 C C . ALA A 1 103 ? 22.033 -5.167 -13.438 1.00 90.94 103 ALA A C 1
ATOM 813 O O . ALA A 1 103 ? 21.314 -4.869 -14.393 1.00 90.94 103 ALA A O 1
ATOM 814 N N . LYS A 1 104 ? 23.340 -5.426 -13.597 1.00 90.56 104 LYS A N 1
ATOM 815 C CA . LYS A 1 104 ? 24.002 -5.418 -14.913 1.00 90.56 104 LYS A CA 1
ATOM 816 C C . LYS A 1 104 ? 23.415 -6.473 -15.850 1.00 90.56 104 LYS A C 1
ATOM 818 O O . LYS A 1 104 ? 23.142 -6.167 -17.008 1.00 90.56 104 LYS A O 1
ATOM 823 N N . ASP A 1 105 ? 23.182 -7.687 -15.351 1.00 91.25 105 ASP A N 1
ATOM 824 C CA . ASP A 1 105 ? 22.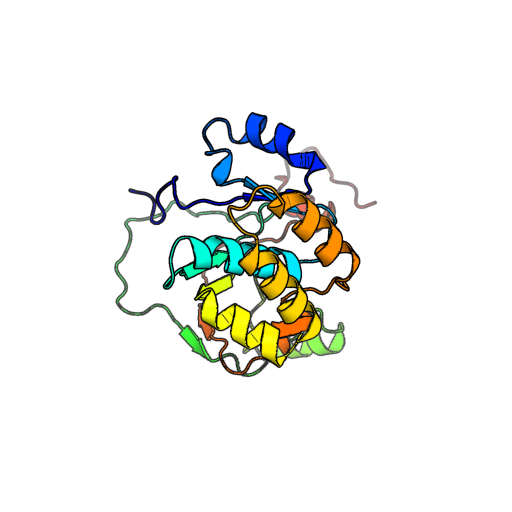543 -8.759 -16.125 1.00 91.25 105 ASP A CA 1
ATOM 825 C C . ASP A 1 105 ? 21.126 -8.373 -16.590 1.00 91.25 105 ASP A C 1
ATOM 827 O O . ASP A 1 105 ? 20.759 -8.631 -17.738 1.00 91.25 105 ASP A O 1
ATOM 831 N N . PHE A 1 106 ? 20.345 -7.689 -15.746 1.00 91.81 106 PHE A N 1
ATOM 832 C CA . PHE A 1 106 ? 19.004 -7.220 -16.113 1.00 91.81 106 PHE A CA 1
ATOM 833 C C . PHE A 1 106 ? 19.034 -6.215 -17.265 1.00 91.81 106 PHE A C 1
ATOM 835 O O . PHE A 1 106 ? 18.256 -6.353 -18.213 1.00 91.81 106 PHE A O 1
ATOM 842 N N . LEU A 1 107 ? 19.958 -5.249 -17.212 1.00 87.69 107 LEU A N 1
ATOM 843 C CA . LEU A 1 107 ? 20.137 -4.251 -18.269 1.00 87.69 107 LEU A CA 1
ATOM 844 C C . LEU A 1 107 ? 20.556 -4.899 -19.593 1.00 87.69 107 LEU A C 1
ATOM 846 O O . LEU A 1 107 ? 19.994 -4.576 -20.636 1.00 87.69 107 LEU A O 1
ATOM 850 N N . LEU A 1 108 ? 21.494 -5.851 -19.550 1.00 90.19 108 LEU A N 1
ATOM 851 C CA . LEU A 1 108 ? 21.972 -6.552 -20.746 1.00 90.19 108 LEU A CA 1
ATOM 852 C C . LEU A 1 108 ? 20.878 -7.394 -21.412 1.00 90.19 108 LEU A C 1
ATOM 854 O O . LEU A 1 108 ? 20.834 -7.490 -22.636 1.00 90.19 108 LEU A O 1
ATOM 858 N N . LYS A 1 109 ? 19.983 -7.998 -20.623 1.00 90.38 109 LYS A N 1
ATOM 859 C CA . LYS A 1 109 ? 18.891 -8.830 -21.146 1.00 90.38 109 LYS A CA 1
ATOM 860 C C . LYS A 1 109 ? 17.762 -8.029 -21.792 1.00 90.38 109 LYS A C 1
ATOM 862 O O . LYS A 1 109 ? 16.993 -8.621 -22.545 1.00 90.38 109 LYS A O 1
ATOM 867 N N . GLY A 1 110 ? 17.598 -6.746 -21.456 1.00 84.75 110 GLY A N 1
ATOM 868 C CA . GLY A 1 110 ? 16.572 -5.864 -22.036 1.00 84.75 110 GLY A CA 1
ATOM 869 C C . GLY A 1 110 ? 15.114 -6.302 -21.818 1.00 84.75 110 GLY A C 1
ATOM 870 O O . GLY A 1 110 ? 14.208 -5.761 -22.442 1.00 84.75 110 GLY A O 1
ATOM 871 N N . THR A 1 111 ? 14.873 -7.292 -20.953 1.00 88.00 111 THR A N 1
ATOM 872 C CA . THR A 1 111 ? 13.552 -7.892 -20.670 1.00 88.00 111 THR A CA 1
ATOM 873 C C . THR A 1 111 ? 13.025 -7.538 -19.277 1.00 88.00 111 THR A C 1
ATOM 875 O O . THR A 1 111 ? 11.976 -8.032 -18.866 1.00 88.00 111 THR A O 1
ATOM 878 N N . TYR A 1 112 ? 13.744 -6.681 -18.551 1.00 90.00 112 TYR A N 1
ATOM 879 C CA . TYR A 1 112 ? 13.380 -6.195 -17.224 1.00 90.00 112 TYR A CA 1
ATOM 880 C C . TYR A 1 112 ? 12.905 -4.748 -17.303 1.00 90.00 112 TYR A C 1
ATOM 882 O O . TYR A 1 112 ? 13.401 -3.960 -18.106 1.00 90.00 112 TYR A O 1
ATOM 890 N N . LEU A 1 113 ? 11.955 -4.410 -16.437 1.00 90.25 113 LEU A N 1
ATOM 891 C CA . LEU A 1 113 ? 11.475 -3.050 -16.225 1.00 90.25 113 LEU A CA 1
ATOM 892 C C . LEU A 1 113 ? 11.823 -2.628 -14.797 1.00 90.25 113 LEU A C 1
ATOM 894 O O . LEU A 1 113 ? 11.849 -3.466 -13.893 1.00 90.25 113 LEU A O 1
ATOM 898 N N . TRP A 1 114 ? 12.069 -1.335 -14.601 1.00 90.62 114 TRP A N 1
ATOM 899 C CA . TRP A 1 114 ? 12.188 -0.756 -13.266 1.00 90.62 114 TRP A CA 1
ATOM 900 C C . TRP A 1 114 ? 10.816 -0.713 -12.593 1.00 90.62 114 TRP A C 1
ATOM 902 O O . TRP A 1 114 ? 9.815 -0.369 -13.226 1.00 90.62 114 TRP A O 1
ATOM 912 N N . ASN A 1 115 ? 10.766 -1.079 -11.313 1.00 91.62 115 ASN A N 1
ATOM 913 C CA . ASN A 1 115 ? 9.568 -0.892 -10.508 1.00 91.62 115 ASN A CA 1
ATOM 914 C C . ASN A 1 115 ? 9.448 0.586 -10.131 1.00 91.62 115 ASN A C 1
ATOM 916 O O . ASN A 1 115 ? 10.364 1.138 -9.533 1.00 91.62 115 ASN A O 1
ATOM 920 N N . SER A 1 116 ? 8.314 1.199 -10.460 1.00 89.62 116 SER A N 1
ATOM 921 C CA . SER A 1 116 ? 8.069 2.620 -10.191 1.00 89.62 116 SER A CA 1
ATOM 922 C C . SER A 1 116 ? 7.527 2.899 -8.791 1.00 89.62 116 SER A C 1
ATOM 924 O O . SER A 1 116 ? 7.193 4.040 -8.507 1.00 89.62 116 SER A O 1
ATOM 926 N N . GLY A 1 117 ? 7.312 1.875 -7.956 1.00 90.81 117 GLY A N 1
ATOM 927 C CA . GLY A 1 117 ? 6.673 2.017 -6.641 1.00 90.81 117 GLY A CA 1
ATOM 928 C C . GLY A 1 117 ? 5.181 2.383 -6.687 1.00 90.81 117 GLY A C 1
ATOM 929 O O . GLY A 1 117 ? 4.551 2.518 -5.641 1.00 90.81 117 GLY A O 1
ATOM 930 N N . MET A 1 118 ? 4.598 2.534 -7.881 1.00 94.12 118 MET A N 1
ATOM 931 C CA . MET A 1 118 ? 3.167 2.755 -8.077 1.00 94.12 118 MET A CA 1
ATOM 932 C C . MET A 1 118 ? 2.443 1.433 -8.306 1.00 94.12 118 MET A C 1
ATOM 934 O O . MET A 1 118 ? 2.878 0.598 -9.104 1.00 94.12 118 MET A O 1
ATOM 938 N N . PHE A 1 119 ? 1.290 1.270 -7.663 1.00 95.94 119 PHE A N 1
ATOM 939 C CA . PHE A 1 119 ? 0.522 0.033 -7.746 1.00 95.94 119 PHE A CA 1
ATOM 940 C C . PHE A 1 119 ? -0.968 0.276 -7.940 1.00 95.94 119 PHE A C 1
ATOM 942 O O . PHE A 1 119 ? -1.517 1.287 -7.509 1.00 95.94 119 PHE A O 1
ATOM 949 N N . VAL A 1 120 ? -1.640 -0.704 -8.546 1.00 95.88 120 VAL A N 1
ATOM 950 C CA . VAL A 1 120 ? -3.100 -0.757 -8.624 1.00 95.88 120 VAL A CA 1
ATOM 951 C C . VAL A 1 120 ? -3.564 -2.102 -8.089 1.00 95.88 120 VAL A C 1
ATOM 953 O O . VAL A 1 120 ? -3.153 -3.150 -8.590 1.00 95.88 120 VAL A O 1
ATOM 956 N N . PHE A 1 121 ? -4.431 -2.077 -7.082 1.00 96.06 121 PHE A N 1
ATOM 957 C CA . PHE A 1 121 ? -4.940 -3.282 -6.434 1.00 96.06 121 PHE A CA 1
ATOM 958 C C . PHE A 1 121 ? -6.445 -3.199 -6.232 1.00 96.06 121 PHE A C 1
ATOM 960 O O . PHE A 1 121 ? -6.976 -2.138 -5.929 1.00 96.06 121 PHE A O 1
ATOM 967 N N . ARG A 1 122 ? -7.130 -4.340 -6.289 1.00 97.19 122 ARG A N 1
ATOM 968 C CA . ARG A 1 122 ? -8.417 -4.470 -5.599 1.00 97.19 122 ARG A CA 1
ATOM 969 C C . ARG A 1 122 ? -8.140 -4.727 -4.116 1.00 97.19 122 ARG A C 1
ATOM 971 O O . ARG A 1 122 ? -7.271 -5.552 -3.811 1.00 97.19 122 ARG A O 1
ATOM 978 N N . ALA A 1 123 ? -8.832 -4.027 -3.219 1.00 97.75 123 ALA A N 1
ATOM 979 C CA . ALA A 1 123 ? -8.537 -4.040 -1.782 1.00 97.75 123 ALA A CA 1
ATOM 980 C C . ALA A 1 123 ? -8.603 -5.460 -1.178 1.00 97.75 123 ALA A C 1
ATOM 982 O O . ALA A 1 123 ? -7.692 -5.895 -0.475 1.00 97.75 123 ALA A O 1
ATOM 983 N N . ASP A 1 124 ? -9.619 -6.243 -1.537 1.00 97.69 124 ASP A N 1
ATOM 984 C CA . ASP A 1 124 ? -9.762 -7.646 -1.121 1.00 97.69 124 ASP A CA 1
ATOM 985 C C . ASP A 1 124 ? -8.650 -8.565 -1.676 1.00 97.69 124 ASP A C 1
ATOM 987 O O . ASP A 1 124 ? -8.273 -9.558 -1.053 1.00 97.69 124 ASP A O 1
ATOM 991 N N . VAL A 1 125 ? -8.130 -8.284 -2.876 1.00 97.81 125 VAL A N 1
ATOM 992 C CA . VAL A 1 125 ? -7.087 -9.092 -3.519 1.00 97.81 125 VAL A CA 1
ATOM 993 C C . VAL A 1 125 ? -5.763 -8.857 -2.817 1.00 97.81 125 VAL A C 1
ATOM 995 O O . VAL A 1 125 ? -5.083 -9.834 -2.508 1.00 97.81 125 VAL A O 1
ATOM 998 N N . ILE A 1 126 ? -5.409 -7.598 -2.537 1.00 98.25 126 ILE A N 1
ATOM 999 C CA . ILE A 1 126 ? -4.161 -7.308 -1.829 1.00 98.25 126 ILE A CA 1
ATOM 1000 C C . ILE A 1 126 ? -4.203 -7.844 -0.399 1.00 98.25 126 ILE A C 1
ATOM 1002 O O . ILE A 1 126 ? -3.239 -8.472 0.028 1.00 98.25 126 ILE A O 1
ATOM 1006 N N . LEU A 1 127 ? -5.341 -7.737 0.296 1.00 98.38 127 LEU A N 1
ATOM 1007 C CA . LEU A 1 127 ? -5.509 -8.327 1.626 1.00 98.38 127 LEU A CA 1
ATOM 1008 C C . LEU A 1 127 ? -5.359 -9.855 1.615 1.00 98.38 127 LEU A C 1
ATOM 1010 O O . LEU A 1 127 ? -4.704 -10.392 2.500 1.00 98.38 127 LEU A O 1
ATOM 1014 N N . ARG A 1 128 ? -5.862 -10.557 0.588 1.00 98.38 128 ARG A N 1
ATOM 1015 C CA . ARG A 1 128 ? -5.636 -12.009 0.423 1.00 98.38 128 ARG A CA 1
ATOM 1016 C C . ARG A 1 128 ? -4.179 -12.369 0.123 1.00 98.38 128 ARG A C 1
ATOM 1018 O O . ARG A 1 128 ? -3.705 -13.424 0.539 1.00 98.38 128 ARG A O 1
ATOM 1025 N N . GLU A 1 129 ? -3.450 -11.533 -0.615 1.00 98.50 129 GLU A N 1
ATOM 1026 C CA . GLU A 1 129 ? -2.012 -11.756 -0.819 1.00 98.50 129 GLU A CA 1
ATOM 1027 C C . GLU A 1 129 ? -1.214 -11.468 0.468 1.00 98.50 129 GLU A C 1
ATOM 1029 O O . GLU A 1 129 ? -0.283 -12.214 0.776 1.00 98.50 129 GLU A O 1
ATOM 1034 N N . ILE A 1 130 ? -1.613 -10.463 1.261 1.00 98.56 130 ILE A N 1
ATOM 1035 C CA . ILE A 1 130 ? -1.060 -10.197 2.600 1.00 98.56 130 ILE A CA 1
ATOM 1036 C C . ILE A 1 130 ? -1.367 -11.367 3.544 1.00 98.56 130 ILE A C 1
ATOM 1038 O O . ILE A 1 130 ? -0.455 -11.845 4.202 1.00 98.56 130 ILE A O 1
ATOM 1042 N N . GLU A 1 131 ? -2.589 -11.902 3.566 1.00 98.56 131 GLU A N 1
ATOM 1043 C CA . GLU A 1 131 ? -2.940 -13.101 4.345 1.00 98.56 131 GLU A CA 1
ATOM 1044 C C . GLU A 1 131 ? -2.007 -14.272 4.026 1.00 98.56 131 GLU A C 1
ATOM 1046 O O . GLU A 1 131 ? -1.459 -14.921 4.919 1.00 98.56 131 GLU A O 1
ATOM 1051 N N . LYS A 1 132 ? -1.778 -14.509 2.733 1.00 98.44 132 LYS A N 1
ATOM 1052 C CA . LYS A 1 132 ? -0.958 -15.619 2.259 1.00 98.44 132 LYS A CA 1
ATOM 1053 C C . LYS A 1 132 ? 0.524 -15.469 2.610 1.00 98.44 132 LYS A C 1
ATOM 1055 O O . LYS A 1 132 ? 1.175 -16.471 2.905 1.00 98.44 132 LYS A O 1
ATOM 1060 N N . TYR A 1 133 ? 1.082 -14.263 2.503 1.00 98.38 133 TYR A N 1
ATOM 1061 C CA . TYR A 1 133 ? 2.533 -14.052 2.586 1.00 98.38 133 TYR A CA 1
ATOM 1062 C C . TYR A 1 133 ? 3.010 -13.369 3.870 1.00 98.38 133 TYR A C 1
ATOM 1064 O O . TYR A 1 133 ? 4.192 -13.492 4.198 1.00 98.38 133 TYR A O 1
ATOM 1072 N N . LEU A 1 134 ? 2.112 -12.680 4.575 1.00 98.19 134 LEU A N 1
ATOM 1073 C CA . LEU A 1 134 ? 2.326 -11.906 5.800 1.00 98.19 134 LEU A CA 1
ATOM 1074 C C . LEU A 1 134 ? 1.154 -12.135 6.788 1.00 98.19 134 LEU A C 1
ATOM 1076 O O . LEU A 1 134 ? 0.467 -11.187 7.178 1.00 98.19 134 LEU A O 1
ATOM 1080 N N . PRO A 1 135 ? 0.899 -13.383 7.225 1.00 98.19 135 PRO A N 1
ATOM 1081 C CA . PRO A 1 135 ? -0.309 -13.730 7.979 1.00 98.19 135 PRO A CA 1
ATOM 1082 C C . PRO A 1 135 ? -0.450 -12.991 9.317 1.00 98.19 135 PRO A C 1
ATOM 1084 O O . PRO A 1 135 ? -1.570 -12.768 9.766 1.00 98.19 135 PRO A O 1
ATOM 1087 N N . GLN A 1 136 ? 0.653 -12.600 9.966 1.00 97.94 136 GLN A N 1
ATOM 1088 C CA . GLN A 1 136 ? 0.581 -11.829 11.215 1.00 97.94 136 GLN A CA 1
ATOM 1089 C C . GLN A 1 136 ? 0.138 -10.385 10.965 1.00 97.94 136 GLN A C 1
ATOM 1091 O O . GLN A 1 136 ? -0.758 -9.910 11.655 1.00 97.94 136 GLN A O 1
ATOM 1096 N N . LEU A 1 137 ? 0.670 -9.738 9.920 1.00 98.44 137 LEU A N 1
ATOM 1097 C CA . LEU A 1 137 ? 0.186 -8.428 9.480 1.00 98.44 137 LEU A CA 1
ATOM 1098 C C . LEU A 1 137 ? -1.304 -8.501 9.128 1.00 98.44 137 LEU A C 1
ATOM 1100 O O . LEU A 1 137 ? -2.081 -7.668 9.580 1.00 98.44 137 LEU A O 1
ATOM 1104 N N . TYR A 1 138 ? -1.724 -9.528 8.381 1.00 98.62 138 TYR A N 1
ATOM 1105 C CA . TYR A 1 138 ? -3.137 -9.718 8.048 1.00 98.62 138 TYR A CA 1
ATOM 1106 C C . TYR A 1 138 ? -4.030 -9.802 9.291 1.00 98.62 138 TYR A C 1
ATOM 1108 O O . TYR A 1 138 ? -5.061 -9.140 9.335 1.00 98.62 138 TYR A O 1
ATOM 1116 N N . LYS A 1 139 ? -3.633 -10.564 10.319 1.00 98.56 139 LYS A N 1
ATOM 1117 C CA . LYS A 1 139 ? -4.404 -10.654 11.570 1.00 98.56 139 LYS A CA 1
ATOM 1118 C C . LYS A 1 139 ? -4.568 -9.295 12.241 1.00 98.56 139 LYS A C 1
ATOM 1120 O O . LYS A 1 139 ? -5.692 -8.946 12.582 1.00 98.56 139 LYS A O 1
ATOM 1125 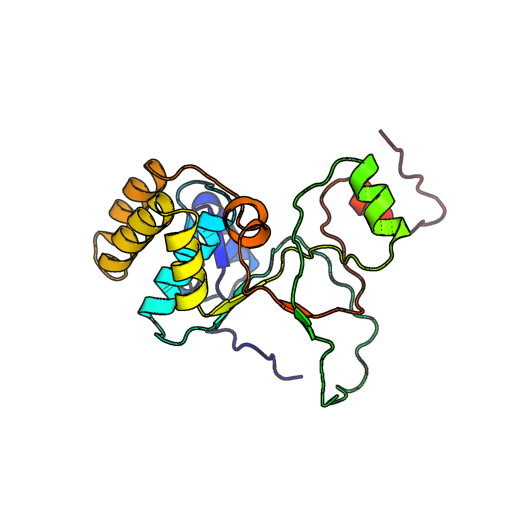N N . SER A 1 140 ? -3.488 -8.526 12.375 1.00 98.56 140 SER A N 1
ATOM 1126 C CA . SER A 1 140 ? -3.551 -7.178 12.949 1.00 98.56 140 SER A CA 1
ATOM 1127 C C . SER A 1 140 ? -4.445 -6.246 12.129 1.00 98.56 140 SER A C 1
ATOM 1129 O O . SER A 1 140 ? -5.264 -5.525 12.690 1.00 98.56 140 SER A O 1
ATOM 1131 N N . LEU A 1 141 ? -4.371 -6.314 10.795 1.00 98.50 141 LEU A N 1
ATOM 1132 C CA . LEU A 1 141 ? -5.247 -5.546 9.906 1.00 98.50 141 LEU A CA 1
ATOM 1133 C C . LEU A 1 141 ? -6.721 -5.949 10.036 1.00 98.50 141 LEU A C 1
ATOM 1135 O O . LEU A 1 141 ? -7.595 -5.087 9.992 1.00 98.50 141 LEU A O 1
ATOM 1139 N N . MET A 1 142 ? -7.014 -7.242 10.190 1.00 98.62 142 MET A N 1
ATOM 1140 C CA . MET A 1 142 ? -8.384 -7.721 10.390 1.00 98.62 142 MET A CA 1
ATOM 1141 C C . MET A 1 142 ? -8.932 -7.347 11.763 1.00 98.62 142 MET A C 1
ATOM 1143 O O . MET A 1 142 ? -10.133 -7.120 11.880 1.00 98.62 142 MET A O 1
ATOM 1147 N N . GLU A 1 143 ? -8.079 -7.255 12.783 1.00 98.56 143 GLU A N 1
ATOM 1148 C CA . GLU A 1 143 ? -8.484 -6.725 14.083 1.00 98.56 143 GLU A CA 1
ATOM 1149 C C . GLU A 1 143 ? -8.849 -5.246 13.969 1.00 98.56 143 GLU A C 1
ATOM 1151 O O . GLU A 1 143 ? -9.967 -4.875 14.308 1.00 98.56 143 GLU A O 1
ATOM 1156 N N . ILE A 1 144 ? -7.988 -4.436 13.340 1.00 98.38 144 ILE A N 1
ATOM 1157 C CA . ILE A 1 144 ? -8.295 -3.031 13.031 1.00 98.38 144 ILE A CA 1
ATOM 1158 C C . ILE A 1 144 ? -9.621 -2.922 12.268 1.00 98.38 144 ILE A C 1
ATOM 1160 O O . ILE A 1 144 ? -10.482 -2.139 12.652 1.00 98.38 144 ILE A O 1
ATOM 1164 N N . TYR A 1 145 ? -9.826 -3.729 11.220 1.00 98.25 145 TYR A N 1
ATOM 1165 C CA . TYR A 1 145 ? -11.025 -3.693 10.373 1.00 98.25 145 TYR A CA 1
ATOM 1166 C C . TYR A 1 145 ? -12.350 -3.820 11.146 1.00 98.25 145 TYR A C 1
ATOM 1168 O O . TYR A 1 145 ? -13.350 -3.185 10.777 1.00 98.25 145 TYR A O 1
ATOM 1176 N N . LYS A 1 146 ? -12.374 -4.629 12.214 1.00 98.19 146 LYS A N 1
ATOM 1177 C CA . LYS A 1 146 ? -13.569 -4.817 13.052 1.00 98.19 146 LYS A CA 1
ATOM 1178 C C . LYS A 1 146 ? -13.984 -3.520 13.742 1.00 98.19 146 LYS A C 1
ATOM 1180 O O . LYS A 1 146 ? -15.179 -3.254 13.791 1.00 98.19 146 LYS A O 1
ATOM 1185 N N . HIS A 1 147 ? -13.007 -2.720 14.162 1.00 98.19 147 HIS A N 1
ATOM 1186 C CA . HIS A 1 147 ? -13.185 -1.496 14.944 1.00 98.19 147 HIS A CA 1
ATOM 1187 C C . HIS A 1 147 ? -13.222 -0.217 14.094 1.00 98.19 147 HIS A C 1
ATOM 1189 O O . HIS A 1 147 ? -13.378 0.877 14.621 1.00 98.19 147 HIS A O 1
ATOM 1195 N N . ILE A 1 148 ? -13.100 -0.318 12.764 1.00 96.19 148 ILE A N 1
ATOM 1196 C CA . ILE A 1 148 ? -13.248 0.856 11.891 1.00 96.19 148 ILE A CA 1
ATOM 1197 C C . ILE A 1 148 ? -14.665 1.421 12.013 1.00 96.19 148 ILE A C 1
ATOM 1199 O O . ILE A 1 148 ? -15.631 0.730 11.666 1.00 96.19 148 ILE A O 1
ATOM 1203 N N . GLY A 1 149 ? -14.750 2.698 12.389 1.00 94.38 149 GLY A N 1
ATOM 1204 C CA . GLY A 1 149 ? -15.988 3.436 12.633 1.00 94.38 149 GLY A CA 1
ATOM 1205 C C . GLY A 1 149 ? -16.475 3.413 14.084 1.00 94.38 149 GLY A C 1
ATOM 1206 O O . GLY A 1 149 ? -17.472 4.074 14.365 1.00 94.38 149 GLY A O 1
ATOM 1207 N N . GLU A 1 150 ? -15.795 2.691 14.974 1.00 96.81 150 GLU A N 1
ATOM 1208 C CA . GLU A 1 150 ? -16.122 2.611 16.401 1.00 96.81 150 GLU A CA 1
ATOM 1209 C C . GLU A 1 150 ? -15.337 3.655 17.219 1.00 96.81 150 GLU A C 1
ATOM 1211 O O . GLU A 1 150 ? -14.322 4.193 16.764 1.00 96.81 150 GLU A O 1
ATOM 1216 N N . ASP A 1 151 ? -15.789 3.936 18.447 1.00 97.12 151 ASP A N 1
ATOM 1217 C CA . ASP A 1 151 ? -15.165 4.935 19.336 1.00 97.12 151 ASP A CA 1
ATOM 1218 C C . ASP A 1 151 ? -13.724 4.564 19.746 1.00 97.12 151 ASP A C 1
ATOM 1220 O O . ASP A 1 151 ? -12.925 5.441 20.079 1.00 97.12 151 ASP A O 1
ATOM 1224 N N . ASP A 1 152 ? -13.379 3.274 19.701 1.00 97.62 152 ASP A N 1
ATOM 1225 C CA . ASP A 1 152 ? -12.073 2.721 20.074 1.00 97.62 152 ASP A CA 1
ATOM 1226 C C . ASP A 1 152 ? -11.115 2.524 18.880 1.00 97.62 152 ASP A C 1
ATOM 1228 O O . ASP A 1 152 ? -10.004 2.022 19.058 1.00 97.62 152 ASP A O 1
ATOM 1232 N N . GLU A 1 153 ? -11.489 2.959 17.666 1.00 96.19 153 GLU A N 1
ATOM 1233 C CA . GLU A 1 153 ? -10.705 2.738 16.439 1.00 96.19 153 GLU A CA 1
ATOM 1234 C C . GLU A 1 153 ? -9.233 3.164 16.592 1.00 96.19 153 GLU A C 1
ATOM 1236 O O . GLU A 1 153 ? -8.314 2.442 16.194 1.00 96.19 153 GLU A O 1
ATOM 1241 N N . GLU A 1 154 ? -8.990 4.347 17.162 1.00 95.88 154 GLU A N 1
ATOM 1242 C CA . GLU A 1 154 ? -7.637 4.885 17.315 1.00 95.88 154 GLU A CA 1
ATOM 1243 C C . GLU A 1 154 ? -6.806 4.081 18.326 1.00 95.88 154 GLU A C 1
ATOM 1245 O O . GLU A 1 154 ? -5.617 3.845 18.095 1.00 95.88 154 GLU A O 1
ATOM 1250 N N . GLU A 1 155 ? -7.417 3.636 19.426 1.00 97.88 155 GLU A N 1
ATOM 1251 C CA . GLU A 1 155 ? -6.771 2.797 20.440 1.00 97.88 155 GLU A CA 1
ATOM 1252 C C . GLU A 1 155 ? -6.350 1.458 19.829 1.00 97.88 155 GLU A C 1
ATOM 1254 O O . GLU A 1 155 ? -5.167 1.108 19.859 1.00 97.88 155 GLU A O 1
ATOM 1259 N N . VAL A 1 156 ? -7.276 0.788 19.140 1.00 98.31 156 VAL A N 1
ATOM 1260 C CA . VAL A 1 156 ? -7.030 -0.497 18.472 1.00 98.31 156 VAL A CA 1
ATOM 1261 C C . VAL A 1 156 ? -5.951 -0.373 17.396 1.00 98.31 156 VAL A C 1
ATOM 1263 O O . VAL A 1 156 ? -5.070 -1.229 17.301 1.00 98.31 156 VAL A O 1
ATOM 1266 N N . ILE A 1 157 ? -5.951 0.703 16.597 1.00 97.81 157 ILE A N 1
ATOM 1267 C CA . ILE A 1 157 ? -4.885 0.944 15.611 1.00 97.81 157 ILE A CA 1
ATOM 1268 C C . ILE A 1 157 ? -3.519 1.045 16.301 1.00 97.81 157 ILE A C 1
ATOM 1270 O O . ILE A 1 157 ? -2.569 0.417 15.834 1.00 97.81 157 ILE A O 1
ATOM 1274 N N . ASN A 1 158 ? -3.403 1.791 17.404 1.00 97.69 158 ASN A N 1
ATOM 1275 C CA . ASN A 1 158 ? -2.140 1.936 18.139 1.00 97.69 158 ASN A CA 1
ATOM 1276 C C . ASN A 1 158 ? -1.635 0.601 18.704 1.00 97.69 158 ASN A C 1
ATOM 1278 O O . ASN A 1 158 ? -0.451 0.267 18.563 1.00 97.69 158 ASN A O 1
ATOM 1282 N N . GLU A 1 159 ? -2.529 -0.167 19.327 1.00 98.06 159 GLU A N 1
ATOM 1283 C CA . GLU A 1 159 ? -2.209 -1.482 19.880 1.00 98.06 159 GLU A CA 1
ATOM 1284 C C . GLU A 1 159 ? -1.732 -2.441 18.790 1.00 98.06 159 GLU A C 1
ATOM 1286 O O . GLU A 1 159 ? -0.651 -3.022 18.894 1.00 98.06 159 GLU A O 1
ATOM 1291 N N . GLN A 1 160 ? -2.491 -2.551 17.698 1.00 98.31 160 GLN A N 1
ATOM 1292 C CA . GLN A 1 160 ? -2.153 -3.456 16.607 1.00 98.31 160 GLN A CA 1
ATOM 1293 C C . GLN A 1 160 ? -0.871 -3.028 15.884 1.00 98.31 160 GLN A C 1
ATOM 1295 O O . GLN A 1 160 ? -0.037 -3.881 15.585 1.00 98.31 160 GLN A O 1
ATOM 1300 N N . TYR A 1 161 ? -0.638 -1.727 15.673 1.00 97.44 161 TYR A N 1
ATOM 1301 C CA . TYR A 1 161 ? 0.623 -1.238 15.096 1.00 97.44 161 TYR A CA 1
ATOM 1302 C C . TYR A 1 161 ? 1.841 -1.581 15.961 1.00 97.44 161 TYR A C 1
ATOM 1304 O O . TYR A 1 161 ? 2.914 -1.854 15.420 1.00 97.44 161 TYR A O 1
ATOM 1312 N N . SER A 1 162 ? 1.687 -1.632 17.286 1.00 97.00 162 SER A N 1
ATOM 1313 C CA . SER A 1 162 ? 2.776 -2.011 18.195 1.00 97.00 162 SER A CA 1
ATOM 1314 C C . SER A 1 162 ? 3.212 -3.473 18.017 1.00 97.00 162 SER A C 1
ATOM 1316 O O . SER A 1 162 ? 4.371 -3.795 18.272 1.00 97.00 162 SER A O 1
ATOM 1318 N N . LEU A 1 163 ? 2.316 -4.337 17.525 1.00 96.62 163 LEU A N 1
ATOM 1319 C CA . LEU A 1 163 ? 2.568 -5.759 17.259 1.00 96.62 163 LEU A CA 1
ATOM 1320 C C . LEU A 1 163 ? 3.123 -6.036 15.853 1.00 96.62 163 LEU A C 1
ATOM 1322 O O . LEU A 1 163 ? 3.601 -7.138 15.590 1.00 96.62 163 LEU A O 1
ATOM 1326 N N . ILE A 1 164 ? 3.026 -5.071 14.937 1.00 96.81 164 ILE A N 1
ATOM 1327 C CA . ILE A 1 164 ? 3.426 -5.253 13.541 1.00 96.81 164 ILE A CA 1
ATOM 1328 C C . ILE A 1 164 ? 4.939 -5.082 13.397 1.00 96.81 164 ILE A C 1
ATOM 1330 O O . ILE A 1 164 ? 5.501 -4.041 13.753 1.00 96.81 164 ILE A O 1
ATOM 1334 N N . ASP A 1 165 ? 5.580 -6.071 12.780 1.00 92.88 165 ASP A N 1
ATOM 1335 C CA . ASP A 1 165 ? 6.928 -5.940 12.236 1.00 92.88 165 ASP A CA 1
ATOM 1336 C C . ASP A 1 165 ? 6.854 -5.235 10.875 1.00 92.88 165 ASP A C 1
ATOM 1338 O O . ASP A 1 165 ? 6.132 -5.668 9.973 1.00 92.88 165 ASP A O 1
ATOM 1342 N N . GLY A 1 166 ? 7.577 -4.124 10.725 1.00 93.94 166 GLY A N 1
ATOM 1343 C CA . GLY A 1 166 ? 7.568 -3.343 9.488 1.00 93.94 166 GLY A CA 1
ATOM 1344 C C . GLY A 1 166 ? 8.200 -4.103 8.320 1.00 93.94 166 GLY A C 1
ATOM 1345 O O . GLY A 1 166 ? 9.266 -4.704 8.460 1.00 93.94 166 GLY A O 1
ATOM 1346 N N . ILE A 1 167 ? 7.548 -4.074 7.156 1.00 96.38 167 ILE A N 1
ATOM 1347 C CA . ILE A 1 167 ? 8.045 -4.697 5.924 1.00 96.38 167 ILE A CA 1
ATOM 1348 C C . ILE A 1 167 ? 7.540 -3.952 4.683 1.00 96.38 167 ILE A C 1
ATOM 1350 O O . ILE A 1 167 ? 6.387 -3.515 4.632 1.00 96.38 167 ILE A O 1
ATOM 1354 N N . SER A 1 168 ? 8.383 -3.816 3.658 1.00 96.38 168 SER A N 1
ATOM 1355 C CA . SER A 1 168 ? 7.946 -3.215 2.396 1.00 96.38 168 SER A CA 1
ATOM 1356 C C . SER A 1 168 ? 7.005 -4.149 1.634 1.00 96.38 168 SER A C 1
ATOM 1358 O O . SER A 1 168 ? 7.107 -5.380 1.714 1.00 96.38 168 SER A O 1
ATOM 1360 N N . ILE A 1 169 ? 6.086 -3.572 0.862 1.00 96.62 169 ILE A N 1
ATOM 1361 C CA . ILE A 1 169 ? 5.164 -4.338 0.020 1.00 96.62 169 ILE A CA 1
ATOM 1362 C C . ILE A 1 169 ? 5.908 -5.129 -1.061 1.00 96.62 169 ILE A C 1
ATOM 1364 O O . ILE A 1 169 ? 5.548 -6.274 -1.357 1.00 96.62 169 ILE A O 1
ATOM 1368 N N . ASP A 1 170 ? 6.988 -4.554 -1.588 1.00 95.81 170 ASP A N 1
ATOM 1369 C CA . ASP A 1 170 ? 7.836 -5.144 -2.615 1.00 95.81 170 ASP A CA 1
ATOM 1370 C C . ASP A 1 170 ? 8.422 -6.472 -2.139 1.00 95.81 170 ASP A C 1
ATOM 1372 O O . ASP A 1 170 ? 8.252 -7.522 -2.768 1.00 95.81 170 ASP A O 1
ATOM 1376 N N . PHE A 1 171 ? 9.042 -6.448 -0.959 1.00 96.06 171 PHE A N 1
ATOM 1377 C CA . PHE A 1 171 ? 9.665 -7.622 -0.369 1.00 96.06 171 PHE A CA 1
ATOM 1378 C C . PHE A 1 171 ? 8.632 -8.596 0.218 1.00 96.06 171 PHE A C 1
ATOM 1380 O O . PHE A 1 171 ? 8.735 -9.816 0.038 1.00 96.06 171 PHE A O 1
ATOM 1387 N N . GLY A 1 172 ? 7.627 -8.065 0.919 1.00 96.00 172 GLY A N 1
ATOM 1388 C CA . GLY A 1 172 ? 6.640 -8.844 1.655 1.00 96.00 172 GLY A CA 1
ATOM 1389 C C . GLY A 1 172 ? 5.665 -9.609 0.761 1.00 96.00 172 GLY A C 1
ATOM 1390 O O . GLY A 1 172 ? 5.359 -10.768 1.062 1.00 96.00 172 GLY A O 1
ATOM 1391 N N . VAL A 1 173 ? 5.237 -8.992 -0.349 1.00 97.56 173 VAL A N 1
ATOM 1392 C CA . V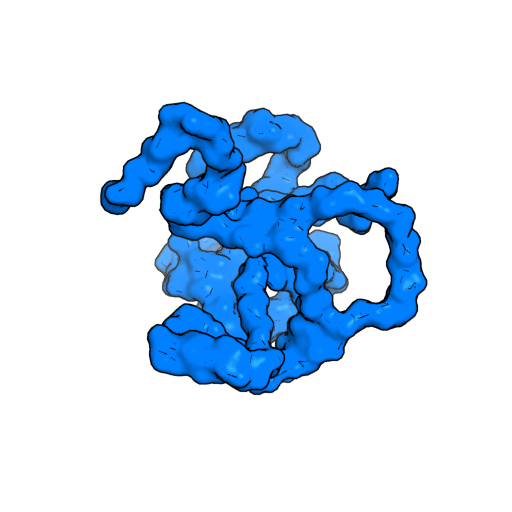AL A 1 173 ? 4.187 -9.502 -1.245 1.00 97.56 173 VAL A CA 1
ATOM 1393 C C . VAL A 1 173 ? 4.651 -9.588 -2.702 1.00 97.56 173 VAL A C 1
ATOM 1395 O O . VAL A 1 173 ? 4.542 -10.665 -3.298 1.00 97.56 173 VAL A O 1
ATOM 1398 N N . MET A 1 174 ? 5.182 -8.510 -3.292 1.00 96.81 174 MET A N 1
ATOM 1399 C CA . MET A 1 174 ? 5.396 -8.446 -4.751 1.00 96.81 174 MET A CA 1
ATOM 1400 C C . MET A 1 174 ? 6.441 -9.447 -5.258 1.00 96.81 174 MET A C 1
ATOM 1402 O O . MET A 1 174 ? 6.233 -10.067 -6.299 1.00 96.81 174 MET A O 1
ATOM 1406 N N . GLN A 1 175 ? 7.505 -9.708 -4.492 1.00 95.56 175 GLN A N 1
ATOM 1407 C CA . GLN A 1 175 ? 8.482 -10.763 -4.806 1.00 95.56 175 GLN A CA 1
ATOM 1408 C C . GLN A 1 175 ? 7.899 -12.184 -4.804 1.00 95.56 175 GLN A C 1
ATOM 1410 O O . GLN A 1 175 ? 8.487 -13.093 -5.391 1.00 95.56 175 GLN A O 1
ATOM 1415 N N . LYS A 1 176 ? 6.763 -12.405 -4.131 1.00 96.56 176 LYS A N 1
ATOM 1416 C CA . LYS A 1 176 ? 6.194 -13.742 -3.890 1.00 96.56 176 LYS A CA 1
ATOM 1417 C C . LYS A 1 176 ? 4.906 -13.999 -4.671 1.00 96.56 176 LYS A C 1
ATOM 1419 O O . LYS A 1 176 ? 4.538 -15.162 -4.885 1.00 96.56 176 LYS A O 1
ATOM 1424 N N . THR A 1 177 ? 4.175 -12.954 -5.054 1.00 96.38 177 THR A N 1
ATOM 1425 C CA . THR A 1 177 ? 2.904 -13.100 -5.769 1.00 96.38 177 THR A CA 1
ATOM 1426 C C . THR A 1 177 ? 3.101 -13.658 -7.180 1.00 96.38 177 THR A C 1
ATOM 1428 O O . THR A 1 177 ? 4.105 -13.426 -7.844 1.00 96.38 177 THR A O 1
ATOM 1431 N N . ARG A 1 178 ? 2.101 -14.406 -7.658 1.00 94.25 178 ARG A N 1
ATOM 1432 C CA . ARG A 1 178 ? 2.016 -14.898 -9.049 1.00 94.25 178 ARG A CA 1
ATOM 1433 C C . ARG A 1 178 ? 0.897 -14.227 -9.851 1.00 94.25 178 ARG A C 1
ATOM 1435 O O . ARG A 1 178 ? 0.610 -14.649 -10.973 1.00 94.25 178 ARG A O 1
ATOM 1442 N N . LYS A 1 179 ? 0.237 -13.230 -9.252 1.00 93.69 179 LYS A N 1
ATOM 1443 C CA . LYS A 1 179 ? -0.909 -12.507 -9.821 1.00 93.69 179 LYS A CA 1
ATOM 1444 C C . LYS A 1 179 ? -0.536 -11.125 -10.362 1.00 93.69 179 LYS A C 1
ATOM 1446 O O . LYS A 1 179 ? -1.416 -10.419 -10.836 1.00 93.69 179 LYS A O 1
ATOM 1451 N N . ALA A 1 180 ? 0.735 -10.735 -10.280 1.00 94.06 180 ALA A N 1
ATOM 1452 C CA . ALA A 1 180 ? 1.181 -9.422 -10.717 1.00 94.06 180 ALA A CA 1
ATOM 1453 C C . ALA A 1 180 ? 1.206 -9.298 -12.249 1.00 94.06 180 ALA A C 1
ATOM 1455 O O . ALA A 1 180 ? 1.652 -10.197 -12.973 1.00 94.06 180 ALA A O 1
ATOM 1456 N N . PHE A 1 181 ? 0.765 -8.135 -12.714 1.00 94.12 181 PHE A N 1
ATOM 1457 C CA . PHE A 1 181 ? 0.889 -7.659 -14.085 1.00 94.12 181 PHE A CA 1
ATOM 1458 C C . PHE A 1 181 ? 1.582 -6.296 -14.057 1.00 94.12 181 PHE A C 1
ATOM 1460 O O . PHE A 1 181 ? 1.497 -5.584 -13.058 1.00 94.12 181 PHE A O 1
ATOM 1467 N N . VAL A 1 182 ? 2.267 -5.946 -15.140 1.00 93.00 182 VAL A N 1
ATOM 1468 C CA . VAL A 1 182 ? 2.947 -4.662 -15.306 1.00 93.00 182 VAL A CA 1
ATOM 1469 C C . VAL A 1 182 ? 2.447 -3.981 -16.571 1.00 93.00 182 VAL A C 1
ATOM 1471 O O . VAL A 1 182 ? 2.338 -4.610 -17.626 1.00 93.00 182 VAL A O 1
ATOM 1474 N N . ILE A 1 183 ? 2.144 -2.694 -16.447 1.00 89.81 183 ILE A N 1
ATOM 1475 C CA . ILE A 1 183 ? 1.887 -1.799 -17.570 1.00 89.81 183 ILE A CA 1
ATOM 1476 C C . ILE A 1 183 ? 3.195 -1.076 -17.860 1.00 89.81 183 ILE A C 1
ATOM 1478 O O . ILE A 1 183 ? 3.773 -0.465 -16.961 1.00 89.81 183 ILE A O 1
ATOM 1482 N N . LYS A 1 184 ? 3.679 -1.170 -19.101 1.00 86.69 184 LYS A N 1
ATOM 1483 C CA . LYS A 1 184 ? 4.854 -0.397 -19.505 1.00 86.69 184 LYS A CA 1
ATOM 1484 C C . LYS A 1 184 ? 4.438 1.059 -19.716 1.00 86.69 184 LYS A C 1
ATOM 1486 O O . LYS A 1 184 ? 3.477 1.325 -20.434 1.00 86.69 184 LYS A O 1
ATOM 1491 N N . SER A 1 185 ? 5.189 1.966 -19.109 1.00 81.75 185 SER A N 1
ATOM 1492 C CA . SER A 1 185 ? 4.971 3.406 -19.190 1.00 81.75 185 SER A CA 1
ATOM 1493 C C . SER A 1 185 ? 6.069 4.082 -20.002 1.00 81.75 185 SER A C 1
ATOM 1495 O O . SER A 1 185 ? 7.239 3.741 -19.842 1.00 81.75 185 SER A O 1
ATOM 1497 N N . ASP A 1 186 ? 5.687 5.065 -20.818 1.00 76.62 186 ASP A N 1
ATOM 1498 C CA . ASP A 1 186 ? 6.591 5.841 -21.677 1.00 76.62 186 ASP A CA 1
ATOM 1499 C C . ASP A 1 186 ? 6.656 7.322 -21.232 1.00 76.62 186 ASP A C 1
ATOM 1501 O O . ASP A 1 186 ? 6.559 8.234 -22.049 1.00 76.62 186 ASP A O 1
ATOM 1505 N N . PHE A 1 187 ? 6.779 7.573 -19.923 1.00 77.56 187 PHE A N 1
ATOM 1506 C CA . PHE A 1 187 ? 6.985 8.914 -19.354 1.00 77.56 187 PHE A CA 1
ATOM 1507 C C . PHE A 1 187 ? 8.318 9.010 -18.607 1.00 77.56 187 PHE A C 1
ATOM 1509 O O . PHE A 1 187 ? 8.857 8.003 -18.146 1.00 77.56 187 PHE A O 1
ATOM 1516 N N . ILE A 1 188 ? 8.838 10.233 -18.480 1.00 75.25 188 ILE A N 1
ATOM 1517 C CA . ILE A 1 188 ? 10.038 10.518 -17.689 1.00 75.25 188 ILE A CA 1
ATOM 1518 C C . ILE A 1 188 ? 9.660 10.436 -16.206 1.00 75.25 188 ILE A C 1
ATOM 1520 O O . ILE A 1 188 ? 8.716 11.092 -15.760 1.00 75.25 188 ILE A O 1
ATOM 1524 N N . TRP A 1 189 ? 10.386 9.605 -15.461 1.00 83.75 189 TRP A N 1
ATOM 1525 C CA . TRP A 1 189 ? 10.136 9.299 -14.053 1.00 83.75 189 TRP A CA 1
ATOM 1526 C C . TRP A 1 189 ? 11.452 9.190 -13.284 1.00 83.75 189 TRP A C 1
ATOM 1528 O O . TRP A 1 189 ? 12.416 8.617 -13.796 1.00 83.75 189 TRP A O 1
ATOM 1538 N N . ASP A 1 190 ? 11.457 9.706 -12.057 1.00 75.69 190 ASP A N 1
ATOM 1539 C CA . ASP A 1 190 ? 12.551 9.582 -11.090 1.00 75.69 190 ASP A CA 1
ATOM 1540 C C . ASP A 1 190 ? 11.963 9.545 -9.670 1.00 75.69 190 ASP A C 1
ATOM 1542 O O . ASP A 1 190 ? 10.969 10.221 -9.374 1.00 75.69 190 ASP A O 1
ATOM 1546 N N . ASP A 1 191 ? 12.560 8.724 -8.808 1.00 75.00 191 ASP A N 1
ATOM 1547 C CA . ASP A 1 191 ? 12.139 8.528 -7.418 1.00 75.00 191 ASP A CA 1
ATOM 1548 C C . ASP A 1 191 ? 12.713 9.583 -6.457 1.00 75.00 191 ASP A C 1
ATOM 1550 O O . ASP A 1 191 ? 12.386 9.558 -5.275 1.00 75.00 191 ASP A O 1
ATOM 1554 N N . ILE A 1 192 ? 13.570 10.493 -6.951 1.00 70.69 192 ILE A N 1
ATOM 1555 C CA . ILE A 1 192 ? 14.271 11.543 -6.187 1.00 70.69 192 ILE A CA 1
ATOM 1556 C C . ILE A 1 192 ? 14.783 11.008 -4.833 1.00 70.69 192 ILE A C 1
ATOM 1558 O O . ILE A 1 192 ? 14.622 11.612 -3.774 1.00 70.69 192 ILE A O 1
ATOM 1562 N N . GLY A 1 193 ? 15.454 9.854 -4.858 1.00 57.62 193 GLY A N 1
ATOM 1563 C CA . GLY A 1 193 ? 15.931 9.201 -3.634 1.00 57.62 193 GLY A CA 1
ATOM 1564 C C . GLY A 1 193 ? 17.156 9.845 -2.959 1.00 57.62 193 GLY A C 1
ATOM 1565 O O . GLY A 1 193 ? 17.574 9.401 -1.888 1.00 57.62 193 GLY A O 1
ATOM 1566 N N . SER A 1 194 ? 17.793 10.857 -3.564 1.00 63.66 194 SER A N 1
ATOM 1567 C CA . SER A 1 194 ? 19.016 11.481 -3.029 1.00 63.66 194 SER A CA 1
ATOM 1568 C C . SER A 1 194 ? 19.234 12.919 -3.512 1.00 63.66 194 SER A C 1
ATOM 1570 O O . SER A 1 194 ? 18.746 13.329 -4.561 1.00 63.66 194 SER A O 1
ATOM 1572 N N . PHE A 1 195 ? 20.078 13.688 -2.812 1.00 60.44 195 PHE A N 1
ATOM 1573 C CA . PHE A 1 195 ? 20.514 15.011 -3.290 1.00 60.44 195 PHE A CA 1
ATOM 1574 C C . PHE A 1 195 ? 21.257 14.954 -4.638 1.00 60.44 195 PHE A C 1
ATOM 1576 O O . PHE A 1 195 ? 21.214 15.914 -5.402 1.00 60.44 195 PHE A O 1
ATOM 1583 N N . SER A 1 196 ? 21.887 13.822 -4.975 1.00 58.53 196 SER A N 1
ATOM 1584 C CA . SER A 1 196 ? 22.454 13.590 -6.311 1.00 58.53 196 SER A CA 1
ATOM 1585 C C . SER A 1 196 ? 21.394 13.335 -7.389 1.00 58.53 196 SER A C 1
ATOM 1587 O O . SER A 1 196 ? 21.705 13.425 -8.573 1.00 58.53 196 SER A O 1
ATOM 1589 N N . ALA A 1 197 ? 20.146 13.037 -7.016 1.00 59.53 197 ALA A N 1
ATOM 1590 C CA . ALA A 1 197 ? 19.025 13.042 -7.948 1.00 59.53 197 ALA A CA 1
ATOM 1591 C C . ALA A 1 197 ? 18.631 14.460 -8.356 1.00 59.53 197 ALA A C 1
ATOM 1593 O O . ALA A 1 197 ? 18.372 14.717 -9.528 1.00 59.53 197 ALA A O 1
ATOM 1594 N N . LEU A 1 198 ? 18.696 15.407 -7.417 1.00 60.66 198 LEU A N 1
ATOM 1595 C CA . LEU A 1 198 ? 18.342 16.802 -7.664 1.00 60.66 198 LEU A CA 1
ATOM 1596 C C . LEU A 1 198 ? 19.254 17.473 -8.705 1.00 60.66 198 LEU A C 1
ATOM 1598 O O . LEU A 1 198 ? 18.784 18.296 -9.487 1.00 60.66 198 LEU A O 1
ATOM 1602 N N . SER A 1 199 ? 20.537 17.097 -8.777 1.00 62.53 199 SER A N 1
ATOM 1603 C CA . SER A 1 199 ? 21.461 17.647 -9.781 1.00 62.53 199 SER A CA 1
ATOM 1604 C C . SER A 1 199 ? 21.085 17.292 -11.224 1.00 62.53 199 SER A C 1
ATOM 1606 O O . SER A 1 199 ? 21.508 17.998 -12.132 1.00 62.53 199 SER A O 1
ATOM 1608 N N . ARG A 1 200 ? 20.258 16.259 -11.450 1.00 63.16 200 ARG A N 1
ATOM 1609 C CA . ARG A 1 200 ? 19.732 15.921 -12.786 1.00 63.16 200 ARG A CA 1
ATOM 1610 C C . ARG A 1 200 ? 18.674 16.913 -13.282 1.00 63.16 200 ARG A C 1
ATOM 1612 O O . ARG A 1 200 ? 18.472 17.010 -14.487 1.00 63.16 200 ARG A O 1
ATOM 1619 N N . TYR A 1 201 ? 18.035 17.644 -12.365 1.00 61.16 201 TYR A N 1
ATOM 1620 C CA . TYR A 1 201 ? 16.923 18.564 -12.641 1.00 61.16 201 TYR A CA 1
ATOM 1621 C C . TYR A 1 201 ? 17.290 20.040 -12.504 1.00 61.16 201 TYR A C 1
ATOM 1623 O O . TYR A 1 201 ? 16.567 20.917 -12.974 1.00 61.16 201 TYR A O 1
ATOM 1631 N N . LEU A 1 202 ? 18.414 20.337 -11.856 1.00 63.81 202 LEU A N 1
ATOM 1632 C CA . LEU A 1 202 ? 18.964 21.681 -11.839 1.00 63.81 202 LEU A CA 1
ATOM 1633 C C . LEU A 1 202 ? 19.610 21.937 -13.203 1.00 63.81 202 LEU A C 1
ATOM 1635 O O . LEU A 1 202 ? 20.671 21.397 -13.497 1.00 63.81 202 LEU A O 1
ATOM 1639 N N . GLU A 1 203 ? 18.955 22.748 -14.040 1.00 50.41 203 GLU A N 1
ATOM 1640 C CA . GLU A 1 203 ? 19.545 23.253 -15.283 1.00 50.41 203 GLU A CA 1
ATOM 1641 C C . GLU A 1 203 ? 20.978 23.740 -15.015 1.00 50.41 203 GLU A C 1
ATOM 1643 O O . GLU A 1 203 ? 21.210 24.484 -14.054 1.00 50.41 203 GLU A O 1
ATOM 1648 N N . GLU A 1 204 ? 21.927 23.392 -15.891 1.00 47.94 204 GLU A N 1
ATOM 1649 C CA . GLU A 1 204 ? 23.197 24.112 -16.004 1.00 47.94 204 GLU A CA 1
ATOM 1650 C C . GLU A 1 204 ? 22.896 25.569 -16.402 1.00 47.94 204 GLU A C 1
ATOM 1652 O O . GLU A 1 204 ? 23.048 25.994 -17.550 1.00 47.94 204 GLU A O 1
ATOM 1657 N N . LYS A 1 205 ? 22.465 26.392 -15.442 1.00 42.44 205 LYS A N 1
ATOM 1658 C CA . LYS A 1 205 ? 22.640 27.833 -15.550 1.00 42.44 205 LYS A CA 1
ATOM 1659 C C . LYS A 1 205 ? 24.144 28.037 -15.589 1.00 42.44 205 LYS A C 1
ATOM 1661 O O . LYS A 1 205 ? 24.815 27.738 -14.605 1.00 42.44 205 LYS A O 1
ATOM 1666 N N . LYS A 1 206 ? 24.624 28.513 -16.741 1.00 43.44 206 LYS A N 1
ATOM 1667 C CA . LYS A 1 206 ? 26.016 28.672 -17.210 1.00 43.44 206 LYS A CA 1
ATOM 1668 C C . LYS A 1 206 ? 27.085 29.195 -16.226 1.00 43.44 206 LYS A C 1
ATOM 1670 O O . LYS A 1 206 ? 28.231 29.283 -16.640 1.00 43.44 206 LYS A O 1
ATOM 1675 N N . ASP A 1 207 ? 26.771 29.470 -14.963 1.00 48.22 207 ASP A N 1
ATOM 1676 C CA . ASP A 1 207 ? 27.713 29.933 -13.938 1.00 48.22 207 ASP A CA 1
ATOM 1677 C C . ASP A 1 207 ? 27.669 29.176 -12.594 1.00 48.22 207 ASP A C 1
ATOM 1679 O O . ASP A 1 207 ? 28.493 29.460 -11.728 1.00 48.22 207 ASP A O 1
ATOM 1683 N N . ASN A 1 208 ? 26.795 28.178 -12.395 1.00 47.53 208 ASN A N 1
ATOM 1684 C CA . ASN A 1 208 ? 26.755 27.428 -11.132 1.00 47.53 208 ASN A CA 1
ATOM 1685 C C . ASN A 1 208 ? 27.197 25.973 -11.315 1.00 47.53 208 ASN A C 1
ATOM 1687 O O . ASN A 1 208 ? 26.452 25.134 -11.812 1.00 47.53 208 ASN A O 1
ATOM 1691 N N . LYS A 1 209 ? 28.414 25.659 -10.853 1.00 51.78 209 LYS A N 1
ATOM 1692 C CA . LYS A 1 209 ? 28.878 24.274 -10.701 1.00 51.78 209 LYS A CA 1
ATOM 1693 C C . LYS A 1 209 ? 28.238 23.658 -9.460 1.00 51.78 209 LYS A C 1
ATOM 1695 O O . LYS A 1 209 ? 28.510 24.098 -8.346 1.00 51.78 209 LYS A O 1
ATOM 1700 N N . THR A 1 210 ? 27.447 22.607 -9.638 1.00 50.38 210 THR A N 1
ATOM 1701 C CA . THR A 1 210 ? 27.077 21.711 -8.538 1.00 50.38 210 THR A CA 1
ATOM 1702 C C . THR A 1 210 ? 28.316 20.920 -8.118 1.00 50.38 210 THR A C 1
ATOM 1704 O O . THR A 1 210 ? 28.858 20.142 -8.904 1.00 50.38 210 THR A O 1
ATOM 1707 N N . SER A 1 211 ? 28.808 21.141 -6.899 1.00 47.97 211 SER A N 1
ATOM 1708 C CA . SER A 1 211 ? 29.891 20.344 -6.320 1.00 47.97 211 SER A CA 1
ATOM 1709 C C . SER A 1 211 ? 29.347 18.993 -5.854 1.00 47.97 211 SER A C 1
ATOM 1711 O O . SER A 1 211 ? 28.471 18.951 -4.991 1.00 47.97 211 SER A O 1
ATOM 1713 N N . ASN A 1 212 ? 29.884 17.901 -6.400 1.00 37.72 212 ASN A N 1
ATOM 1714 C CA . ASN A 1 212 ? 29.741 16.574 -5.807 1.00 37.72 212 ASN A CA 1
ATOM 1715 C C . ASN A 1 212 ? 30.533 16.559 -4.492 1.00 37.72 212 ASN A C 1
ATOM 1717 O O . ASN A 1 212 ? 31.764 16.588 -4.540 1.00 37.72 212 ASN A O 1
ATOM 1721 N N . ASN A 1 213 ? 29.835 16.546 -3.357 1.00 36.88 213 ASN A N 1
ATOM 1722 C CA . ASN A 1 213 ? 30.419 16.193 -2.061 1.00 36.88 213 ASN A CA 1
ATOM 1723 C C . ASN A 1 213 ? 30.236 14.699 -1.812 1.00 36.88 213 ASN A C 1
ATOM 1725 O O . ASN A 1 213 ? 29.102 14.216 -2.038 1.00 36.88 213 ASN A O 1
#

Foldseek 3Di:
DPDPDDLQRAAAEEAPVCLVVCCVVVVPRDSLRYHHQPDAQAALLSLLLVLLLVCLVPVFDKDKDDDPQKDWDDDPDDPDDPDVDQDKFFDPFADDPDDPVVVVVQVVVVPDDDDQRIDIDGSVGSLVLCCVQVVLSSVLSVQLSVCVVHPCNVVSSVVSSVVHHRDYCRVRGVRPDRRDMDGDDDTDMDSCPDPVSVVVVPPPPVPDDDDDD

InterPro domains:
  IPR005835 Nucleotidyl transferase domain [PF00483] (88-201)
  IPR029044 Nucleotide-diphospho-sugar transferases [G3DSA:3.90.550.10] (1-80)
  IPR029044 Nucleotide-diphospho-sugar transferases [G3DSA:3.90.550.10] (81-213)
  IPR029044 Nucleotide-diphospho-sugar transferases [SSF53448] (8-199)
  IPR051161 Mannose-6-phosphate isomerase type 2 [PTHR46390] (84-209)

Sequence (213 aa):
VTPLIKKENIYVVTNKEYKDKIKVELGNIDPNNIFTEPQNKETATCIGLSAVKLLKRDGDAVMVVLPSDHHIENEKMGPRIQSSEIPTYKVARFTEKPNVEVAKDFLLKGTYLWNSGMFVFRADVILREIEKYLPQLYKSLMEIYKHIGEDDEEEVINEQYSLIDGISIDFGVMQKTRKAFVIKSDFIWDDIGSFSALSRYLEEKKDNKTSNN

Organism: NCBI:txid42258